Protein AF-A0A7C5HL33-F1 (afdb_monomer)

Foldseek 3Di:
DFPLVVVLVVQADPPQFDDWFFQQQEIETEGQDLVCLLPVVCSQVVSCVVSVGHYYYAYQLVNFADPVVLVVQLPVLQDCVQPWDDWDDLSNGLAIETETQHQDSSCDDVSPSQSSSCNPGVGRYDYDYDDPDDDPVVVVVVVVCRVCVVVSRVQSRVNNCLVRPCVVVPDDDDWDKDKDFQDPPPDQFQGWIWIDIPRAIEIEFGAFRPPDPVRGGGNCVPPPHDLQRHSYYHFPDDDRSGHVCVVVSVVVPRSHYD

pLDDT: mean 92.21, std 6.58, range [55.69, 98.69]

Mean predicted aligned error: 5.32 Å

Solvent-accessible surface area (backbone atoms only — not comparable to full-atom values): 14455 Å² total; per-residue (Å²): 132,56,70,63,58,59,54,54,55,72,80,44,70,85,89,48,65,76,48,75,47,35,56,32,88,33,39,38,36,24,19,79,41,65,64,52,68,77,53,55,85,58,50,66,58,52,49,27,69,71,71,72,49,59,69,45,83,40,46,30,54,90,69,37,50,61,65,74,61,35,50,54,51,47,60,70,70,32,54,75,88,18,39,76,77,47,78,46,77,38,63,95,71,26,34,32,40,37,28,15,66,36,48,68,61,44,32,34,77,95,40,50,40,42,50,51,44,29,72,75,28,41,35,47,72,41,82,36,65,49,68,96,67,87,49,72,67,60,53,51,52,49,50,54,52,63,78,38,41,70,60,49,50,54,48,24,28,53,48,17,52,59,74,47,57,67,74,80,68,80,69,90,68,85,85,59,78,49,77,45,78,36,28,40,73,99,52,86,36,8,24,18,35,41,38,36,40,88,89,48,32,38,33,42,28,31,9,27,24,90,88,40,82,94,70,22,60,43,55,70,79,42,90,88,56,50,65,81,69,44,60,34,41,42,64,90,53,89,51,47,35,26,40,59,36,47,66,53,46,47,76,72,59,36,83,61,56,106

Radius of gyration: 22.17 Å; Cα contacts (8 Å, |Δi|>4): 435; chains: 1; bounding box: 51×52×56 Å

Nearest PDB structures (foldseek):
  2ycb-assembly1_A  TM=9.155E-01  e=6.169E-29  Methanothermobacter thermautotrophicus str. Delta H
  2xr1-assembly2_A  TM=8.837E-01  e=4.236E-27  Methanosarcina mazei
  9bcu-assembly1_J  TM=8.744E-01  e=8.029E-26  Thermococcus kodakarensis
  3af5-assembly1_A  TM=8.713E-01  e=5.909E-26  Pyrococcus horikoshii OT3
  3af6-assembly1_A  TM=8.641E-01  e=5.512E-24  Pyrococcus horikoshii OT3

Sequence (258 aa):
MSEIINEILKHLPKGKINDAVFEGANIVLYTKNKDFFLDDKGIVKEVVNMIKKRIELRPDPGICMEQEKAEKIIKNIITEEAGIEQIIFDPQRSIVIIEVQKPGLAIGKQGENLQKIKKQTLWVPQIRRTPAIRSQLIENIRAVLYQNNDYRRKFLHKTGQRIYNGWLRREKKEEWIRLSFLGGARQVGRSCYFLQTPESRVLLDCGIDVANEEEAYPYLEAPEFKIKELDAVIVSHAHLDHSGLVPYLFKFGYRGPV

Structure (mmCIF, N/CA/C/O backbone):
data_AF-A0A7C5HL33-F1
#
_entry.id   AF-A0A7C5HL33-F1
#
loop_
_atom_site.group_PDB
_atom_site.id
_atom_site.type_symbol
_atom_site.label_atom_id
_atom_site.label_alt_id
_atom_site.label_comp_id
_atom_site.label_asym_id
_atom_site.label_entity_id
_atom_site.label_seq_id
_atom_site.pdbx_PDB_ins_code
_atom_site.Cartn_x
_atom_site.Cartn_y
_atom_site.Cartn_z
_atom_site.occupancy
_atom_site.B_iso_or_equiv
_atom_site.auth_seq_id
_atom_site.auth_comp_id
_atom_site.auth_asym_id
_atom_site.auth_atom_id
_atom_site.pdbx_PDB_model_num
ATOM 1 N N . MET A 1 1 ? -13.504 -17.534 -3.010 1.00 59.25 1 MET A N 1
ATOM 2 C CA . MET A 1 1 ? -12.650 -17.003 -1.924 1.00 59.25 1 MET A CA 1
ATOM 3 C C . MET A 1 1 ? -11.282 -17.644 -2.039 1.00 59.25 1 MET A C 1
ATOM 5 O O . MET A 1 1 ? -11.213 -18.801 -2.433 1.00 59.25 1 MET A O 1
ATOM 9 N N . SER A 1 2 ? -10.219 -16.889 -1.777 1.00 73.00 2 SER A N 1
ATOM 10 C CA . SER A 1 2 ? -8.848 -17.406 -1.782 1.00 73.00 2 SER A CA 1
ATOM 11 C C . SER A 1 2 ? -8.650 -18.433 -0.664 1.00 73.00 2 SER A C 1
ATOM 13 O O . SER A 1 2 ? -9.282 -18.355 0.391 1.00 73.00 2 SER A O 1
ATOM 15 N N . GLU A 1 3 ? -7.753 -19.388 -0.890 1.00 82.88 3 GLU A N 1
ATOM 16 C CA . GLU A 1 3 ? -7.443 -20.473 0.050 1.00 82.88 3 GLU A CA 1
ATOM 17 C C . GLU A 1 3 ? -7.052 -19.959 1.441 1.00 82.88 3 GLU A C 1
ATOM 19 O O . GLU A 1 3 ? -7.515 -20.484 2.451 1.00 82.88 3 GLU A O 1
ATOM 24 N N . ILE A 1 4 ? -6.270 -18.877 1.493 1.00 87.94 4 ILE A N 1
ATOM 25 C CA . ILE A 1 4 ? -5.824 -18.266 2.748 1.00 87.94 4 ILE A CA 1
ATOM 26 C C . ILE A 1 4 ? -6.977 -17.687 3.577 1.00 87.94 4 ILE A C 1
ATOM 28 O O . ILE A 1 4 ? -6.961 -17.793 4.799 1.00 87.94 4 ILE A O 1
ATOM 32 N N . ILE A 1 5 ? -7.998 -17.104 2.936 1.00 89.06 5 ILE A N 1
ATOM 33 C CA . ILE A 1 5 ? -9.168 -16.573 3.649 1.00 89.06 5 ILE A CA 1
ATOM 34 C C . ILE A 1 5 ? -9.941 -17.726 4.289 1.00 89.06 5 ILE A C 1
ATOM 36 O O . ILE A 1 5 ? -10.306 -17.639 5.458 1.00 89.06 5 ILE A O 1
ATOM 40 N N . ASN A 1 6 ? -10.140 -18.825 3.556 1.00 88.50 6 ASN A N 1
ATOM 41 C CA . ASN A 1 6 ? -10.804 -20.008 4.101 1.00 88.50 6 ASN A CA 1
ATOM 42 C C . ASN A 1 6 ? -10.033 -20.582 5.295 1.00 88.50 6 ASN A C 1
ATOM 44 O O . ASN A 1 6 ? -10.654 -20.993 6.270 1.00 88.50 6 ASN A O 1
ATOM 48 N N . GLU A 1 7 ? -8.700 -20.591 5.233 1.00 89.38 7 GLU A N 1
ATOM 49 C CA . GLU A 1 7 ? -7.866 -21.036 6.348 1.00 89.38 7 GLU A CA 1
ATOM 50 C C . GLU A 1 7 ? -8.021 -20.122 7.568 1.00 89.38 7 GLU A C 1
ATOM 52 O O . GLU A 1 7 ? -8.325 -20.604 8.653 1.00 89.38 7 GLU A O 1
ATOM 57 N N . ILE A 1 8 ? -7.934 -18.801 7.387 1.00 90.88 8 ILE A N 1
ATOM 58 C CA . ILE A 1 8 ? -8.145 -17.813 8.458 1.00 90.88 8 ILE A CA 1
ATOM 59 C C . ILE A 1 8 ? -9.506 -18.007 9.137 1.00 90.88 8 ILE A C 1
ATOM 61 O O . ILE A 1 8 ? -9.589 -18.021 10.365 1.00 90.88 8 ILE A O 1
ATOM 65 N N . LEU A 1 9 ? -10.571 -18.197 8.354 1.00 90.75 9 LEU A N 1
ATOM 66 C CA . LEU A 1 9 ? -11.930 -18.344 8.876 1.00 90.75 9 LEU A CA 1
ATOM 67 C C . LEU A 1 9 ? -12.122 -19.607 9.734 1.00 90.75 9 LEU A C 1
ATOM 69 O O . LEU A 1 9 ? -12.996 -19.600 10.598 1.00 90.75 9 LEU A O 1
ATOM 73 N N . LYS A 1 10 ? -11.312 -20.663 9.560 1.00 90.44 10 LYS A N 1
ATOM 74 C CA . LYS A 1 10 ? -11.374 -21.871 10.412 1.00 90.44 10 LYS A CA 1
ATOM 75 C C . LYS A 1 10 ? -10.947 -21.604 11.854 1.00 90.44 10 LYS A C 1
ATOM 77 O O . LYS A 1 10 ? -11.415 -22.292 12.756 1.00 90.44 10 LYS A O 1
ATOM 82 N N . HIS A 1 11 ? -10.073 -20.622 12.061 1.00 90.25 11 HIS A N 1
ATOM 83 C CA . HIS A 1 11 ? -9.528 -20.278 13.375 1.00 90.25 11 HIS A CA 1
ATOM 84 C C . HIS A 1 11 ? -10.295 -19.150 14.070 1.00 90.25 11 HIS A C 1
ATOM 86 O O . HIS A 1 11 ? -9.956 -18.769 15.187 1.00 90.25 11 HIS A O 1
ATOM 92 N N . LEU A 1 12 ? -11.331 -18.613 13.422 1.00 90.81 12 LEU A N 1
ATOM 93 C CA . LEU A 1 12 ? -12.170 -17.556 13.971 1.00 90.81 12 LEU A CA 1
ATOM 94 C C . LEU A 1 12 ? -13.519 -18.114 14.445 1.00 90.81 12 LEU A C 1
ATOM 96 O O . LEU A 1 12 ? -14.010 -19.108 13.902 1.00 90.81 12 LEU A O 1
ATOM 100 N N . PRO A 1 13 ? -14.169 -17.478 15.437 1.00 88.31 13 PRO A N 1
ATOM 101 C CA . PRO A 1 13 ? -15.463 -17.942 15.915 1.00 88.31 13 PRO A CA 1
ATOM 102 C C . PRO A 1 13 ? -16.525 -17.865 14.807 1.00 88.31 13 PRO A C 1
ATOM 104 O O . PRO A 1 13 ? -16.671 -16.844 14.125 1.00 88.31 13 PRO A O 1
ATOM 107 N N . LYS A 1 14 ? -17.305 -18.942 14.646 1.00 87.06 14 LYS A N 1
ATOM 108 C CA . LYS A 1 14 ? -18.347 -19.028 13.611 1.00 87.06 14 LYS A CA 1
ATOM 109 C C . LYS A 1 14 ? -19.373 -17.900 13.761 1.00 87.06 14 LYS A C 1
ATOM 111 O O . LYS A 1 14 ? -19.811 -17.581 14.864 1.00 87.06 14 LYS A O 1
ATOM 116 N N . GLY A 1 15 ? -19.762 -17.301 12.635 1.00 83.12 15 GLY A N 1
ATOM 117 C CA . GLY A 1 15 ? -20.778 -16.243 12.580 1.00 83.12 15 GLY A CA 1
ATOM 118 C C . GLY A 1 15 ? -20.321 -14.864 13.073 1.00 83.12 15 GLY A C 1
ATOM 119 O O . GLY A 1 15 ? -21.138 -13.947 13.119 1.00 83.12 15 GLY A O 1
ATOM 120 N N . LYS A 1 16 ? -19.042 -14.689 13.439 1.00 88.75 16 LYS A N 1
ATOM 121 C CA . LYS A 1 16 ? -18.501 -13.380 13.842 1.00 88.75 16 LYS A CA 1
ATOM 122 C C . LYS A 1 16 ? -17.938 -12.562 12.683 1.00 88.75 16 LYS A C 1
ATOM 124 O O . LYS A 1 16 ? -17.904 -11.344 12.803 1.00 88.75 16 LYS A O 1
ATOM 129 N N . ILE A 1 17 ? -17.526 -13.188 11.583 1.00 93.31 17 ILE A N 1
ATOM 130 C CA . ILE A 1 17 ? -17.029 -12.495 10.384 1.00 93.31 17 ILE A CA 1
ATOM 131 C C . ILE A 1 17 ? -18.100 -12.537 9.295 1.00 93.31 17 ILE A C 1
ATOM 133 O O . ILE A 1 17 ? -18.664 -13.596 9.022 1.00 93.31 17 ILE A O 1
ATOM 137 N N . ASN A 1 18 ? -18.382 -11.382 8.697 1.00 92.69 18 ASN A N 1
ATOM 138 C CA . ASN A 1 18 ? -19.388 -11.209 7.650 1.00 92.69 18 ASN A CA 1
ATOM 139 C C . ASN A 1 18 ? -18.774 -11.170 6.255 1.00 92.69 18 ASN A C 1
ATOM 141 O O . ASN A 1 18 ? -19.367 -11.704 5.324 1.00 92.69 18 ASN A O 1
ATOM 145 N N . ASP A 1 19 ? -17.607 -10.545 6.124 1.00 91.75 19 ASP A N 1
ATOM 146 C CA . ASP A 1 19 ? -16.890 -10.448 4.859 1.00 91.75 19 ASP A CA 1
ATOM 147 C C . ASP A 1 19 ? -15.377 -10.467 5.107 1.00 91.75 19 ASP A C 1
ATOM 149 O O . ASP A 1 19 ? -14.899 -10.116 6.190 1.00 91.75 19 ASP A O 1
ATOM 153 N N . ALA A 1 20 ? -14.623 -10.900 4.107 1.00 93.00 20 ALA A N 1
ATOM 154 C CA . ALA A 1 20 ? -13.173 -10.948 4.137 1.00 93.00 20 ALA A CA 1
ATOM 155 C C . ALA A 1 20 ? -12.634 -10.518 2.776 1.00 93.00 20 ALA A C 1
ATOM 157 O O . ALA A 1 20 ? -12.861 -11.164 1.749 1.00 93.00 20 ALA A O 1
ATOM 158 N N . VAL A 1 21 ? -11.879 -9.426 2.774 1.00 93.56 21 VAL A N 1
ATOM 159 C CA . VAL A 1 21 ? -11.334 -8.833 1.556 1.00 93.56 21 VAL A CA 1
ATOM 160 C C . VAL A 1 21 ? -9.839 -8.630 1.679 1.00 93.56 21 VAL A C 1
ATOM 162 O O . VAL A 1 21 ? -9.284 -8.492 2.767 1.00 93.56 21 VAL A O 1
ATOM 165 N N . PHE A 1 22 ? -9.176 -8.557 0.533 1.00 94.50 22 PHE A N 1
ATOM 166 C CA . PHE A 1 22 ? -7.806 -8.092 0.488 1.00 94.50 22 PHE A CA 1
ATOM 167 C C . PHE A 1 22 ? -7.719 -6.580 0.306 1.00 94.50 22 PHE A C 1
ATOM 169 O O . PHE A 1 22 ? -8.475 -5.986 -0.463 1.00 94.50 22 PHE A O 1
ATOM 176 N N . GLU A 1 23 ? -6.728 -5.985 0.958 1.00 93.06 23 GLU A N 1
ATOM 177 C CA . GLU A 1 23 ? -6.272 -4.625 0.708 1.00 93.06 23 GLU A CA 1
ATOM 178 C C . GLU A 1 23 ? -4.791 -4.647 0.326 1.00 93.06 23 GLU A C 1
ATOM 180 O O . GLU A 1 23 ? -3.906 -4.434 1.161 1.00 93.06 23 GLU A O 1
ATOM 185 N N . GLY A 1 24 ? -4.511 -4.960 -0.943 1.00 92.81 24 GLY A N 1
ATOM 186 C CA . GLY A 1 24 ? -3.149 -5.216 -1.401 1.00 92.81 24 GLY A CA 1
ATOM 187 C C . GLY A 1 24 ? -2.593 -6.444 -0.684 1.00 92.81 24 GLY A C 1
ATOM 188 O O . GLY A 1 24 ? -3.182 -7.518 -0.754 1.00 92.81 24 GLY A O 1
ATOM 189 N N . ALA A 1 25 ? -1.489 -6.282 0.042 1.00 91.50 25 ALA A N 1
ATOM 190 C CA . ALA A 1 25 ? -0.897 -7.375 0.813 1.00 91.50 25 ALA A CA 1
ATOM 191 C C . ALA A 1 25 ? -1.604 -7.639 2.159 1.00 91.50 25 ALA A C 1
ATOM 193 O O . ALA A 1 25 ? -1.312 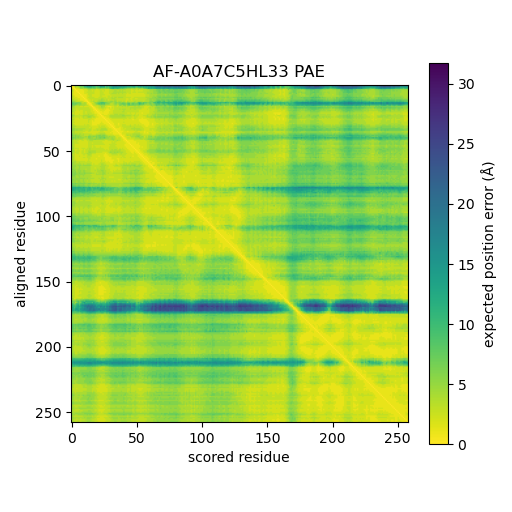-8.639 2.809 1.00 91.50 25 ALA A O 1
ATOM 194 N N . ASN A 1 26 ? -2.520 -6.772 2.602 1.00 93.88 26 ASN A N 1
ATOM 195 C CA . ASN A 1 26 ? -3.221 -6.937 3.877 1.00 93.88 26 ASN A CA 1
ATOM 196 C C . ASN A 1 26 ? -4.519 -7.730 3.701 1.00 93.88 26 ASN A C 1
ATOM 198 O O . ASN A 1 26 ? -5.167 -7.660 2.655 1.00 93.88 26 ASN A O 1
ATOM 202 N N . ILE A 1 27 ? -4.928 -8.432 4.754 1.00 94.88 27 ILE A N 1
ATOM 203 C CA . ILE A 1 27 ? -6.209 -9.138 4.825 1.00 94.88 27 ILE A CA 1
ATOM 204 C C . ILE A 1 27 ? -7.101 -8.380 5.804 1.00 94.88 27 ILE A C 1
ATOM 206 O O . ILE A 1 27 ? -6.709 -8.149 6.945 1.00 94.88 27 ILE A O 1
ATOM 210 N N . VAL A 1 28 ? -8.285 -7.974 5.361 1.00 95.19 28 VAL A N 1
ATOM 211 C CA . VAL A 1 28 ? -9.246 -7.229 6.176 1.00 95.19 28 VAL A CA 1
ATOM 212 C C . VAL A 1 28 ? -10.482 -8.084 6.390 1.00 95.19 28 VAL A C 1
ATOM 214 O O . VAL A 1 28 ? -11.094 -8.561 5.435 1.00 95.19 28 VAL A O 1
ATOM 217 N N . LEU A 1 29 ? -10.838 -8.273 7.654 1.00 95.44 29 LEU A N 1
ATOM 218 C CA . LEU A 1 29 ? -12.013 -9.012 8.087 1.00 95.44 29 LEU A CA 1
ATOM 219 C C . LEU A 1 29 ? -13.064 -8.015 8.567 1.00 95.44 29 LEU A C 1
ATOM 221 O O . LEU A 1 29 ? -12.785 -7.213 9.458 1.00 95.44 29 LEU A O 1
ATOM 225 N N . TYR A 1 30 ? -14.265 -8.078 8.005 1.00 95.31 30 TYR A N 1
ATOM 226 C CA . TYR A 1 30 ? -15.392 -7.245 8.409 1.00 95.31 30 TYR A CA 1
ATOM 227 C C . TYR A 1 30 ? -16.330 -8.003 9.341 1.00 95.31 30 TYR A C 1
ATOM 229 O O . TYR A 1 30 ? -16.683 -9.159 9.095 1.00 95.31 30 TYR A O 1
ATOM 237 N N . THR A 1 31 ? -16.773 -7.335 10.403 1.00 95.62 31 THR A N 1
ATOM 238 C CA . THR A 1 31 ? -17.728 -7.880 11.369 1.00 95.62 31 THR A CA 1
ATOM 239 C C . THR A 1 31 ? -18.876 -6.910 11.642 1.00 95.62 31 THR A C 1
ATOM 241 O O . THR A 1 31 ? -18.673 -5.715 11.848 1.00 95.62 31 THR A O 1
ATOM 244 N N . LYS A 1 32 ? -20.102 -7.433 11.684 1.00 94.69 32 LYS A N 1
ATOM 245 C CA . LYS A 1 32 ? -21.298 -6.740 12.189 1.00 94.69 32 LYS A CA 1
ATOM 246 C C . LYS A 1 32 ? -21.453 -6.894 13.705 1.00 94.69 32 LYS A C 1
ATOM 248 O O . LYS A 1 32 ? -22.320 -6.264 14.307 1.00 94.69 32 LYS A O 1
ATOM 253 N N . ASN A 1 33 ? -20.638 -7.740 14.341 1.00 94.25 33 ASN A N 1
ATOM 254 C CA . ASN A 1 33 ? -20.690 -7.976 15.775 1.00 94.25 33 ASN A CA 1
ATOM 255 C C . ASN A 1 33 ? -19.868 -6.909 16.515 1.00 94.25 33 ASN A C 1
ATOM 257 O O . ASN A 1 33 ? -18.638 -6.943 16.515 1.00 94.25 33 ASN A O 1
ATOM 261 N N . LYS A 1 34 ? -20.567 -5.966 17.158 1.00 92.81 34 LYS A N 1
ATOM 262 C CA . LYS A 1 34 ? -19.950 -4.841 17.878 1.00 92.81 34 LYS A CA 1
ATOM 263 C C . LYS A 1 34 ? -19.010 -5.309 18.987 1.00 92.81 34 LYS A C 1
ATOM 265 O O . LYS A 1 34 ? -17.899 -4.802 19.076 1.00 92.81 34 LYS A O 1
ATOM 270 N N . ASP A 1 35 ? -19.421 -6.297 19.777 1.00 91.12 35 ASP A N 1
ATOM 271 C CA . ASP A 1 35 ? -18.616 -6.789 20.899 1.00 91.12 35 ASP A CA 1
ATOM 272 C C . ASP A 1 35 ? -17.299 -7.390 20.410 1.00 91.12 35 ASP A C 1
ATOM 274 O O . ASP A 1 35 ? -16.243 -7.048 20.924 1.00 91.12 35 ASP A O 1
ATOM 278 N N . PHE A 1 36 ? -17.355 -8.201 19.351 1.00 92.81 36 PHE A N 1
ATOM 279 C CA . PHE A 1 36 ? -16.173 -8.817 18.751 1.00 92.81 36 PHE A CA 1
ATOM 280 C C . PHE A 1 36 ? -15.238 -7.795 18.091 1.00 92.81 36 PHE A C 1
ATOM 282 O O . PHE A 1 36 ? -14.024 -7.955 18.125 1.00 92.81 36 PHE A O 1
ATOM 289 N N . PHE A 1 37 ? -15.783 -6.731 17.495 1.00 93.31 37 PHE A N 1
ATOM 290 C CA . PHE A 1 37 ? -14.965 -5.642 16.962 1.00 93.31 37 PHE A CA 1
ATOM 291 C C . PHE A 1 37 ? -14.232 -4.866 18.064 1.00 93.31 37 PHE A C 1
ATOM 293 O O . PHE A 1 37 ? -13.085 -4.446 17.872 1.00 93.31 37 PHE A O 1
ATOM 300 N N . LEU A 1 38 ? -14.906 -4.615 19.188 1.00 90.50 38 LEU A N 1
ATOM 301 C CA . LEU A 1 38 ? -14.351 -3.846 20.299 1.00 90.50 38 LEU A CA 1
ATOM 302 C C . LEU A 1 38 ? -13.333 -4.659 21.096 1.00 90.50 38 LEU A C 1
ATOM 304 O O . LEU A 1 38 ? -12.271 -4.122 21.410 1.00 90.50 38 LEU A O 1
ATOM 308 N N . ASP A 1 39 ? -13.638 -5.927 21.351 1.00 90.19 39 ASP A N 1
ATOM 309 C CA . ASP A 1 39 ? -12.776 -6.872 22.046 1.00 90.19 39 ASP A CA 1
ATOM 310 C C . ASP A 1 39 ? -12.867 -8.261 21.390 1.00 90.19 39 ASP A C 1
ATOM 312 O O . ASP A 1 39 ? -13.821 -9.021 21.576 1.00 90.19 39 ASP A O 1
ATOM 316 N N . ASP A 1 40 ? -11.840 -8.600 20.614 1.00 88.75 40 ASP A N 1
ATOM 317 C CA . ASP A 1 40 ? -11.678 -9.910 19.984 1.00 88.75 40 ASP A CA 1
ATOM 318 C C . ASP A 1 40 ? -10.984 -10.920 20.913 1.00 88.75 40 ASP A C 1
ATOM 320 O O . ASP A 1 40 ? -10.687 -12.038 20.488 1.00 88.75 40 ASP A O 1
ATOM 324 N N . LYS A 1 41 ? -10.687 -10.531 22.163 1.00 88.94 41 LYS A N 1
ATOM 325 C CA . LYS A 1 41 ? -9.930 -11.309 23.154 1.00 88.94 41 LYS A CA 1
ATOM 326 C C . LYS A 1 41 ? -8.550 -11.756 22.662 1.00 88.94 41 LYS A C 1
ATOM 328 O O . LYS A 1 41 ? -8.017 -12.755 23.135 1.00 88.94 41 LYS A O 1
ATOM 333 N N . GLY A 1 42 ? -7.968 -11.029 21.705 1.00 89.62 42 GLY A N 1
ATOM 334 C CA . GLY A 1 42 ? -6.662 -11.343 21.126 1.00 89.62 42 GLY A CA 1
ATOM 335 C C . GLY A 1 42 ? -6.662 -12.474 20.095 1.00 89.62 42 GLY A C 1
ATOM 336 O O . GLY A 1 42 ? -5.589 -12.814 19.593 1.00 89.62 42 GLY A O 1
ATOM 337 N N . ILE A 1 43 ? -7.824 -13.016 19.717 1.00 92.69 43 ILE A N 1
ATOM 338 C CA . ILE A 1 43 ? -7.928 -14.099 18.729 1.00 92.69 43 ILE A CA 1
ATOM 339 C C . ILE A 1 43 ? -7.306 -13.677 17.390 1.00 92.69 43 ILE A C 1
ATOM 341 O O . ILE A 1 43 ? -6.571 -14.444 16.770 1.00 92.69 43 ILE A O 1
ATOM 345 N N . VAL A 1 44 ? -7.527 -12.438 16.935 1.00 91.69 44 VAL A N 1
ATOM 346 C CA . VAL A 1 44 ? -6.949 -11.950 15.673 1.00 91.69 44 VAL A CA 1
ATOM 347 C C . VAL A 1 44 ? -5.423 -11.944 15.751 1.00 91.69 44 VAL A C 1
ATOM 349 O O . VAL A 1 44 ? -4.756 -12.318 14.786 1.00 91.69 44 VAL A O 1
ATOM 352 N N . LYS A 1 45 ? -4.852 -11.585 16.907 1.00 92.81 45 LYS A N 1
ATOM 353 C CA . LYS A 1 45 ? -3.399 -11.616 17.129 1.00 92.81 45 LYS A CA 1
ATOM 354 C C . LYS A 1 45 ? -2.848 -13.043 17.057 1.00 92.81 45 LYS A C 1
ATOM 356 O O . LYS A 1 45 ? -1.782 -13.248 16.476 1.00 92.81 45 LYS A O 1
ATOM 361 N N . GLU A 1 46 ? -3.563 -14.022 17.602 1.00 93.12 46 GLU A N 1
ATOM 362 C CA . GLU A 1 46 ? -3.195 -15.439 17.501 1.00 93.12 46 GLU A CA 1
ATOM 363 C C . GLU A 1 46 ? -3.203 -15.918 16.045 1.00 93.12 46 GLU A C 1
ATOM 365 O O . GLU A 1 46 ? -2.219 -16.498 15.579 1.00 93.12 46 GLU A O 1
ATOM 370 N N . VAL A 1 47 ? -4.253 -15.586 15.285 1.00 92.81 47 VAL A N 1
ATOM 371 C CA . VAL A 1 47 ? -4.345 -15.948 13.863 1.00 92.81 47 VAL A CA 1
ATOM 372 C C . VAL A 1 47 ? -3.234 -15.284 13.044 1.00 92.81 47 VAL A C 1
ATOM 374 O O . VAL A 1 47 ? -2.607 -15.951 12.222 1.00 92.81 47 VAL A O 1
ATOM 377 N N . VAL A 1 48 ? -2.917 -14.007 13.290 1.00 92.75 48 VAL A N 1
ATOM 378 C CA . VAL A 1 48 ? -1.773 -13.321 12.654 1.00 92.75 48 VAL A CA 1
ATOM 379 C C . VAL A 1 48 ? -0.462 -14.052 12.944 1.00 92.75 48 VAL A C 1
ATOM 381 O O . VAL A 1 48 ? 0.340 -14.270 12.033 1.00 92.75 48 VAL A O 1
ATOM 384 N N . ASN A 1 49 ? -0.245 -14.468 14.193 1.00 92.06 49 ASN A N 1
ATOM 385 C CA . ASN A 1 49 ? 0.969 -15.173 14.601 1.00 92.06 49 ASN A CA 1
ATOM 386 C C . ASN A 1 49 ? 1.101 -16.561 13.976 1.00 92.06 49 ASN A C 1
ATOM 388 O O . ASN A 1 49 ? 2.228 -17.010 13.759 1.00 92.06 49 ASN A O 1
ATOM 392 N N . MET A 1 50 ? -0.012 -17.224 13.688 1.00 90.75 50 MET A N 1
ATOM 393 C CA . MET A 1 50 ? -0.038 -18.545 13.073 1.00 90.75 50 MET A CA 1
ATOM 394 C C . MET A 1 50 ? 0.079 -18.469 11.544 1.00 90.75 50 MET A C 1
ATOM 396 O O . MET A 1 50 ? 0.920 -19.146 10.964 1.00 90.75 50 MET A O 1
ATOM 400 N N . ILE A 1 51 ? -0.700 -17.600 10.890 1.00 90.06 51 ILE A N 1
ATOM 401 C CA . ILE A 1 51 ? -0.717 -17.450 9.422 1.00 90.06 51 ILE A CA 1
ATOM 402 C C . ILE A 1 51 ? 0.486 -16.635 8.911 1.00 90.06 51 ILE A C 1
ATOM 404 O O . ILE A 1 51 ? 0.838 -16.709 7.734 1.00 90.06 51 ILE A O 1
ATOM 408 N N . LYS A 1 52 ? 1.141 -15.855 9.786 1.00 91.00 52 LYS A N 1
ATOM 409 C CA . LYS A 1 52 ? 2.276 -14.967 9.462 1.00 91.00 52 LYS A CA 1
ATOM 410 C C . LYS A 1 52 ? 1.949 -13.934 8.379 1.00 91.00 52 LYS A C 1
ATOM 412 O O . LYS A 1 52 ? 2.824 -13.517 7.620 1.00 91.00 52 LYS A O 1
ATOM 417 N N . LYS A 1 53 ? 0.686 -13.504 8.306 1.00 91.38 53 LYS A N 1
ATOM 418 C CA . LYS A 1 53 ? 0.208 -12.440 7.411 1.00 91.38 53 LYS A CA 1
ATOM 419 C C . LYS A 1 53 ? -0.501 -11.359 8.208 1.00 91.38 53 LYS A C 1
ATOM 421 O O . LYS A 1 53 ? -1.041 -11.616 9.281 1.00 91.38 53 LYS A O 1
ATOM 426 N N . ARG A 1 54 ? -0.494 -10.136 7.676 1.00 92.75 54 ARG A N 1
ATOM 427 C CA . ARG A 1 54 ? -1.138 -8.992 8.319 1.00 92.75 54 ARG A CA 1
ATOM 428 C C . ARG A 1 54 ? -2.650 -9.087 8.144 1.00 92.75 54 ARG A C 1
ATOM 430 O O . ARG A 1 54 ? -3.151 -8.981 7.025 1.00 92.75 54 ARG A O 1
ATOM 437 N N . ILE A 1 55 ? -3.345 -9.265 9.262 1.00 94.62 55 ILE A N 1
ATOM 438 C CA . ILE A 1 55 ? -4.802 -9.351 9.333 1.00 94.62 55 ILE A CA 1
ATOM 439 C C . ILE A 1 55 ? -5.302 -8.183 10.180 1.00 94.62 55 ILE A C 1
ATOM 441 O O . ILE A 1 55 ? -4.751 -7.900 11.243 1.00 94.62 55 ILE A O 1
ATOM 445 N N . GLU A 1 56 ? -6.327 -7.494 9.696 1.00 93.75 56 GLU A N 1
ATOM 446 C CA . GLU A 1 56 ? -6.968 -6.375 10.379 1.00 93.75 56 GLU A CA 1
ATOM 447 C C . GLU A 1 56 ? -8.464 -6.656 10.532 1.00 93.75 56 GLU A C 1
ATOM 449 O O . GLU A 1 56 ? -9.123 -7.068 9.578 1.00 93.75 56 GLU A O 1
ATOM 454 N N . LEU A 1 57 ? -9.004 -6.425 11.729 1.00 94.81 57 LEU A N 1
ATOM 455 C CA . LEU A 1 57 ? -10.435 -6.528 12.001 1.00 94.81 57 LEU A CA 1
ATOM 456 C C . LEU A 1 57 ? -11.076 -5.143 11.914 1.00 94.81 57 LEU A C 1
ATOM 458 O O . LEU A 1 57 ? -10.647 -4.210 12.597 1.00 94.81 57 LEU A O 1
ATOM 462 N N . ARG A 1 58 ? -12.124 -5.021 11.101 1.00 95.44 58 ARG A N 1
ATOM 463 C CA . ARG A 1 58 ? -12.873 -3.781 10.897 1.00 95.44 58 ARG A CA 1
ATOM 464 C C . ARG A 1 58 ? -14.375 -3.994 11.083 1.00 95.44 58 ARG A C 1
ATOM 466 O O . ARG A 1 58 ? -14.872 -5.106 10.897 1.00 95.44 58 ARG A O 1
ATOM 473 N N . PRO A 1 59 ? -15.115 -2.941 11.451 1.00 95.81 59 PRO A N 1
ATOM 474 C CA . PRO A 1 59 ? -16.560 -3.010 11.516 1.00 95.81 59 PRO A CA 1
ATOM 475 C C . PRO A 1 59 ? -17.123 -2.964 10.096 1.00 95.81 59 PRO A C 1
ATOM 477 O O . PRO A 1 59 ? -16.602 -2.255 9.233 1.00 95.81 59 PRO A O 1
ATOM 480 N N . ASP A 1 60 ? -18.178 -3.727 9.846 1.00 94.44 60 ASP A N 1
ATOM 481 C CA . ASP A 1 60 ? -18.936 -3.635 8.600 1.00 94.44 60 ASP A CA 1
ATOM 482 C C . ASP A 1 60 ? -19.423 -2.184 8.388 1.00 94.44 60 ASP A C 1
ATOM 484 O O . ASP A 1 60 ? -19.941 -1.584 9.336 1.00 94.44 60 ASP A O 1
ATOM 488 N N . PRO A 1 61 ? -19.284 -1.597 7.184 1.00 91.25 61 PRO A N 1
ATOM 489 C CA . PRO A 1 61 ? -19.709 -0.219 6.933 1.00 91.25 61 PRO A CA 1
ATOM 490 C C . PRO A 1 61 ? -21.157 0.078 7.348 1.00 91.25 61 PRO A C 1
ATOM 492 O O . PRO A 1 61 ? -21.459 1.195 7.757 1.00 91.25 61 PRO A O 1
ATOM 495 N N . GLY A 1 62 ? -22.048 -0.921 7.302 1.00 91.62 62 GLY A N 1
ATOM 496 C CA . GLY A 1 62 ? -23.453 -0.771 7.682 1.00 91.62 62 GLY A CA 1
ATOM 497 C C . GLY A 1 62 ? -23.708 -0.634 9.187 1.00 91.62 62 GLY A C 1
ATOM 498 O O . GLY A 1 62 ? -24.833 -0.326 9.573 1.00 91.62 62 GLY A O 1
ATOM 499 N N . ILE A 1 63 ? -22.708 -0.871 10.047 1.00 94.06 63 ILE A N 1
ATOM 500 C CA . ILE A 1 63 ? -22.830 -0.664 11.502 1.00 94.06 63 ILE A CA 1
ATOM 501 C C . ILE A 1 63 ? -22.136 0.612 11.991 1.00 94.06 63 ILE A C 1
ATOM 503 O O . ILE A 1 63 ? -22.303 0.973 13.159 1.00 94.06 63 ILE A O 1
ATOM 507 N N . CYS A 1 64 ? -21.357 1.276 11.134 1.00 94.31 64 CYS A N 1
ATOM 508 C CA . CYS A 1 64 ? -20.691 2.531 11.460 1.00 94.31 64 CYS A CA 1
ATOM 509 C C . CYS A 1 64 ? -21.714 3.654 11.660 1.00 94.31 64 CYS A C 1
ATOM 511 O O . CYS A 1 64 ? -22.745 3.717 10.993 1.00 94.31 64 CYS A O 1
ATOM 513 N N . MET A 1 65 ? -21.426 4.561 12.592 1.00 95.25 65 MET A N 1
ATOM 514 C CA . MET A 1 65 ? -22.264 5.735 12.812 1.00 95.25 65 MET A CA 1
ATOM 515 C C . MET A 1 65 ? -22.235 6.674 11.599 1.00 95.25 65 MET A C 1
ATOM 517 O O . MET A 1 65 ? -21.193 6.835 10.968 1.00 95.25 65 MET A O 1
ATOM 521 N N . GLU A 1 66 ? -23.351 7.356 11.337 1.00 95.94 66 GLU A N 1
ATOM 522 C CA . GLU A 1 66 ? -23.426 8.435 10.344 1.00 95.94 66 GLU A CA 1
ATOM 523 C C . GLU A 1 66 ? -22.305 9.467 10.515 1.00 95.94 66 GLU A C 1
ATOM 525 O O . GLU A 1 66 ? -22.004 9.887 11.637 1.00 95.94 66 GLU A O 1
ATOM 530 N N . GLN A 1 67 ? -21.715 9.898 9.397 1.00 94.38 67 GLN A N 1
ATOM 531 C CA . GLN A 1 67 ? -20.481 10.694 9.377 1.00 94.38 67 GLN A CA 1
ATOM 532 C C . GLN A 1 67 ? -20.622 12.003 10.162 1.00 94.38 67 GLN A C 1
ATOM 534 O O . GLN A 1 67 ? -19.788 12.295 11.014 1.00 94.38 67 GLN A O 1
ATOM 539 N N . GLU A 1 68 ? -21.722 12.737 9.977 1.00 94.44 68 GLU A N 1
ATOM 540 C CA . GLU A 1 68 ? -21.976 14.001 10.687 1.00 94.44 68 GLU A CA 1
ATOM 541 C C . GLU A 1 68 ? -22.067 13.821 12.211 1.00 94.44 68 GLU A C 1
ATOM 543 O O . GLU A 1 68 ? -21.615 14.664 12.990 1.00 94.44 68 GLU A O 1
ATOM 548 N N . LYS A 1 69 ? -22.662 12.709 12.664 1.00 95.69 69 LYS A N 1
ATOM 549 C CA . LYS A 1 69 ? -22.781 12.391 14.094 1.00 95.69 69 LYS A CA 1
ATOM 550 C C . LYS A 1 69 ? -21.437 11.934 14.654 1.00 95.69 69 LYS A C 1
ATOM 552 O O . LYS A 1 69 ? -21.043 12.380 15.731 1.00 95.69 69 LYS A O 1
ATOM 557 N N . ALA A 1 70 ? -20.722 11.092 13.907 1.00 95.75 70 ALA A N 1
ATOM 558 C CA . ALA A 1 70 ? -19.390 10.631 14.266 1.00 95.75 70 ALA A CA 1
ATOM 559 C C . ALA A 1 70 ? -18.404 11.804 14.371 1.00 95.75 70 ALA A C 1
ATOM 561 O O . ALA A 1 70 ? -17.627 11.856 15.319 1.00 95.75 70 ALA A O 1
ATOM 562 N N . GLU A 1 71 ? -18.477 12.777 13.462 1.00 96.00 71 GLU A N 1
ATOM 563 C CA . GLU A 1 71 ? -17.629 13.970 13.468 1.00 96.00 71 GLU A CA 1
ATOM 564 C C . GLU A 1 71 ? -17.824 14.803 14.742 1.00 96.00 71 GLU A C 1
ATOM 566 O O . GLU A 1 71 ? -16.844 15.181 15.386 1.00 96.00 71 GLU A O 1
ATOM 571 N N . LYS A 1 72 ? -19.078 15.027 15.160 1.00 95.50 72 LYS A N 1
ATOM 572 C CA . LYS A 1 72 ? -19.392 15.727 16.418 1.00 95.50 72 LYS A CA 1
ATOM 573 C C . LYS A 1 72 ? -18.807 15.000 17.628 1.00 95.50 72 LYS A C 1
ATOM 575 O O . LYS A 1 72 ? -18.197 15.627 18.487 1.00 95.50 72 LYS A O 1
ATOM 580 N N . ILE A 1 73 ? -18.943 13.674 17.679 1.00 95.12 73 ILE A N 1
ATOM 581 C CA . ILE A 1 73 ? -18.370 12.860 18.759 1.00 95.12 73 ILE A CA 1
ATOM 582 C C . ILE A 1 73 ? -16.840 12.942 18.764 1.00 95.12 73 ILE A C 1
ATOM 584 O O . ILE A 1 73 ? -16.241 13.103 19.824 1.00 95.12 73 ILE A O 1
ATOM 588 N N . ILE A 1 74 ? -16.200 12.868 17.596 1.00 95.06 74 ILE A N 1
ATOM 589 C CA . ILE A 1 74 ? -14.740 12.957 17.472 1.00 95.06 74 ILE A CA 1
ATOM 590 C C . ILE A 1 74 ? -14.233 14.312 17.977 1.00 95.06 74 ILE A C 1
ATOM 592 O O . ILE A 1 74 ? -13.290 14.334 18.767 1.00 95.06 74 ILE A O 1
ATOM 596 N N . LYS A 1 75 ? -14.882 15.415 17.581 1.00 94.50 75 LYS A N 1
ATOM 597 C CA . LYS A 1 75 ? -14.551 16.770 18.054 1.00 94.50 75 LYS A CA 1
ATOM 598 C C . LYS A 1 75 ? -14.756 16.940 19.561 1.00 94.50 75 LYS A C 1
ATOM 600 O O . LYS A 1 75 ? -14.022 17.692 20.179 1.00 94.50 75 LYS A O 1
ATOM 605 N N . ASN A 1 76 ? -15.705 16.217 20.157 1.00 93.81 76 ASN A N 1
ATOM 606 C CA . ASN A 1 76 ? -15.919 16.242 21.606 1.00 93.81 76 ASN A CA 1
ATOM 607 C C . ASN A 1 76 ? -14.889 15.398 22.379 1.00 93.81 76 ASN A C 1
ATOM 609 O O . ASN A 1 76 ? -14.561 15.722 23.517 1.00 93.81 76 ASN A O 1
ATOM 613 N N . ILE A 1 77 ? -14.415 14.284 21.806 1.00 92.94 77 ILE A N 1
ATOM 614 C CA . ILE A 1 77 ? -13.443 13.391 22.461 1.00 92.94 77 ILE A CA 1
ATOM 615 C C . ILE A 1 77 ? -12.026 13.962 22.381 1.00 92.94 77 ILE A C 1
ATOM 617 O O . ILE A 1 77 ? -11.265 13.872 23.346 1.00 92.94 77 ILE A O 1
ATOM 621 N N . ILE A 1 78 ? -11.644 14.486 21.218 1.00 92.38 78 ILE A N 1
ATOM 622 C CA . ILE A 1 78 ? -10.318 15.056 20.999 1.00 92.38 78 ILE A CA 1
ATOM 623 C C . ILE A 1 78 ? -10.343 16.508 21.467 1.00 92.38 78 ILE A C 1
ATOM 625 O O . ILE A 1 78 ? -11.134 17.304 20.979 1.00 92.38 78 ILE A O 1
ATOM 629 N N . THR A 1 79 ? -9.459 16.855 22.401 1.00 86.94 79 THR A N 1
ATOM 630 C CA . THR A 1 79 ? -9.378 18.213 22.947 1.00 86.94 79 THR A CA 1
ATOM 631 C C . THR A 1 79 ? -9.037 19.238 21.865 1.00 86.94 79 THR A C 1
ATOM 633 O O . THR A 1 79 ? -8.237 18.961 20.969 1.00 86.94 79 THR A O 1
ATOM 636 N N . GLU A 1 80 ? -9.582 20.453 21.979 1.00 87.06 80 GLU A N 1
ATOM 637 C CA . GLU A 1 80 ? -9.270 21.558 21.055 1.00 87.06 80 GLU A CA 1
ATOM 638 C C . GLU A 1 80 ? -7.761 21.848 20.992 1.00 87.06 80 GLU A C 1
ATOM 640 O O . GLU A 1 80 ? -7.223 22.157 19.931 1.00 87.06 80 GLU A O 1
ATOM 645 N N . GLU A 1 81 ? -7.041 21.624 22.096 1.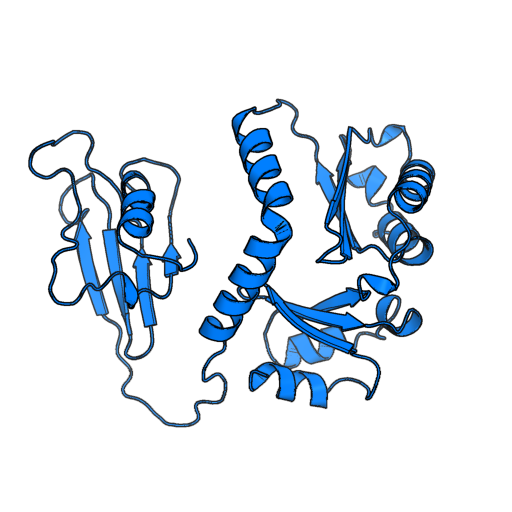00 88.88 81 GLU A N 1
ATOM 646 C CA . GLU A 1 81 ? -5.580 21.745 22.180 1.00 88.88 81 GLU A CA 1
ATOM 647 C C . GLU A 1 81 ? -4.806 20.818 21.230 1.00 88.88 81 GLU A C 1
ATOM 649 O O . GLU A 1 81 ? -3.644 21.094 20.907 1.00 88.88 81 GLU A O 1
ATOM 654 N N . ALA A 1 82 ? -5.415 19.706 20.801 1.00 90.38 82 ALA A N 1
ATOM 655 C CA . ALA A 1 82 ? -4.819 18.815 19.813 1.00 90.38 82 ALA A CA 1
ATOM 656 C C . ALA A 1 82 ? -4.749 19.467 18.419 1.00 90.38 82 ALA A C 1
ATOM 658 O O . ALA A 1 82 ? -3.919 19.053 17.601 1.00 90.38 82 ALA A O 1
ATOM 659 N N . GLY A 1 83 ? -5.583 20.486 18.169 1.00 92.25 83 GLY A N 1
ATOM 660 C CA . GLY A 1 83 ? -5.652 21.246 16.926 1.00 92.25 83 GLY A CA 1
ATOM 661 C C . GLY A 1 83 ? -6.118 20.384 15.759 1.00 92.25 83 GLY A C 1
ATOM 662 O O . GLY A 1 83 ? -5.309 20.050 14.896 1.00 92.25 83 GLY A O 1
ATOM 663 N N . ILE A 1 84 ? -7.391 19.969 15.760 1.00 94.44 84 ILE A N 1
ATOM 664 C CA . ILE A 1 84 ? -7.982 19.219 14.640 1.00 94.44 84 ILE A CA 1
ATOM 665 C C . ILE A 1 84 ? -8.124 20.150 13.438 1.00 94.44 84 ILE A C 1
ATOM 667 O O . ILE A 1 84 ? -8.792 21.175 13.515 1.00 94.44 84 ILE A O 1
ATOM 671 N N . GLU A 1 85 ? -7.536 19.752 12.319 1.00 91.38 85 GLU A N 1
ATOM 672 C CA . GLU A 1 85 ? -7.548 20.518 11.070 1.00 91.38 85 GLU A CA 1
ATOM 673 C C . GLU A 1 85 ? -8.515 19.909 10.060 1.00 91.38 85 GLU A C 1
ATOM 675 O O . GLU A 1 85 ? -9.240 20.622 9.369 1.00 91.38 85 GLU A O 1
ATOM 680 N N . GLN A 1 86 ? -8.545 18.576 9.979 1.00 90.81 86 GLN A N 1
ATOM 681 C CA . GLN A 1 86 ? -9.389 17.870 9.024 1.00 90.81 86 GLN A CA 1
ATOM 682 C C . GLN A 1 86 ? -9.835 16.513 9.569 1.00 90.81 86 GLN A C 1
ATOM 684 O O . GLN A 1 86 ? -9.055 15.788 10.188 1.00 90.81 86 GLN A O 1
ATOM 689 N N . ILE A 1 87 ? -11.086 16.146 9.291 1.00 93.81 87 ILE A N 1
ATOM 690 C CA . ILE A 1 87 ? -11.626 14.804 9.523 1.00 93.81 87 ILE A CA 1
ATOM 691 C C . ILE A 1 87 ? -12.097 14.270 8.172 1.00 93.81 87 ILE A C 1
ATOM 693 O O . ILE A 1 87 ? -12.879 14.919 7.483 1.00 93.81 87 ILE A O 1
ATOM 697 N N . ILE A 1 88 ? -11.586 13.108 7.773 1.00 91.12 88 ILE A N 1
ATOM 698 C CA . ILE A 1 88 ? -11.853 12.505 6.468 1.00 91.12 88 ILE A CA 1
ATOM 699 C C . ILE A 1 88 ? -12.366 11.087 6.683 1.00 91.12 88 ILE A C 1
ATOM 701 O O . ILE A 1 88 ? -11.668 10.246 7.250 1.00 91.12 88 ILE A O 1
ATOM 705 N N . PHE A 1 89 ? -13.571 10.810 6.198 1.00 91.31 89 PHE A N 1
ATOM 706 C CA . PHE A 1 89 ? -14.187 9.491 6.286 1.00 91.31 89 PHE A CA 1
ATOM 707 C C . PHE A 1 89 ? -13.934 8.671 5.016 1.00 91.31 89 PHE A C 1
ATOM 709 O O . PHE A 1 89 ? -14.100 9.152 3.897 1.00 91.31 89 PHE A O 1
ATOM 716 N N . ASP A 1 90 ? -13.564 7.406 5.202 1.00 89.38 90 ASP A N 1
ATOM 717 C CA . ASP A 1 90 ? -13.476 6.382 4.159 1.00 89.38 90 ASP A CA 1
ATOM 718 C C . ASP A 1 90 ? -14.538 5.306 4.455 1.00 89.38 90 ASP A C 1
ATOM 720 O O . ASP A 1 90 ? -14.243 4.301 5.117 1.00 89.38 90 ASP A O 1
ATOM 724 N N . PRO A 1 91 ? -15.802 5.526 4.037 1.00 88.31 91 PRO A N 1
ATOM 725 C CA . PRO A 1 91 ? -16.926 4.667 4.410 1.00 88.31 91 PRO A CA 1
ATOM 726 C C . PRO A 1 91 ? -16.788 3.243 3.882 1.00 88.31 91 PRO A C 1
ATOM 728 O O . PRO A 1 91 ? -17.194 2.303 4.552 1.00 88.31 91 PRO A O 1
ATOM 731 N N . GLN A 1 92 ? -16.160 3.055 2.719 1.00 86.81 92 GLN A N 1
ATOM 732 C CA . GLN A 1 92 ? -15.983 1.723 2.136 1.00 86.81 92 GLN A CA 1
ATOM 733 C C . GLN A 1 92 ? -15.019 0.848 2.946 1.00 86.81 92 GLN A C 1
ATOM 735 O O . GLN A 1 92 ? -15.020 -0.372 2.783 1.00 86.81 92 GLN A O 1
ATOM 740 N N . ARG A 1 93 ? -14.178 1.470 3.779 1.00 89.31 93 ARG A N 1
ATOM 741 C CA . ARG A 1 93 ? -13.161 0.804 4.599 1.00 89.31 93 ARG A CA 1
ATOM 742 C C . ARG A 1 93 ? -13.402 0.973 6.097 1.00 89.31 93 ARG A C 1
ATOM 744 O O . ARG A 1 93 ? -12.600 0.463 6.878 1.00 89.31 93 ARG A O 1
ATOM 751 N N . SER A 1 94 ? -14.473 1.666 6.490 1.00 93.69 94 SER A N 1
ATOM 752 C CA . SER A 1 94 ? -14.828 1.982 7.880 1.00 93.69 94 SER A CA 1
ATOM 753 C C . SER A 1 94 ? -13.720 2.715 8.651 1.00 93.69 94 SER A C 1
ATOM 755 O O . SER A 1 94 ? -13.555 2.534 9.861 1.00 93.69 94 SER A O 1
ATOM 757 N N . ILE A 1 95 ? -12.930 3.538 7.952 1.00 93.44 95 ILE A N 1
ATOM 758 C CA . ILE A 1 95 ? -11.804 4.294 8.521 1.00 93.44 95 ILE A CA 1
ATOM 759 C C . ILE A 1 95 ? -12.169 5.774 8.616 1.00 93.44 95 ILE A C 1
ATOM 761 O O . ILE A 1 95 ? -12.753 6.338 7.693 1.00 93.44 95 ILE A O 1
ATOM 765 N N . VAL A 1 96 ? -11.761 6.416 9.709 1.00 95.38 96 VAL A N 1
ATOM 766 C CA . VAL A 1 96 ? -11.758 7.876 9.828 1.00 95.38 96 VAL A CA 1
ATOM 767 C C . VAL A 1 96 ? -10.329 8.368 10.028 1.00 95.38 96 VAL A C 1
ATOM 769 O O . VAL A 1 96 ? -9.642 7.959 10.962 1.00 95.38 96 VAL A O 1
ATOM 772 N N . ILE A 1 97 ? -9.859 9.222 9.126 1.00 93.88 97 ILE A N 1
ATOM 773 C CA . ILE A 1 97 ? -8.550 9.869 9.205 1.00 93.88 97 ILE A CA 1
ATOM 774 C C . ILE A 1 97 ? -8.750 11.224 9.875 1.00 93.88 97 ILE A C 1
ATOM 776 O O . ILE A 1 97 ? -9.555 12.029 9.415 1.00 93.88 97 ILE A O 1
ATOM 780 N N . ILE A 1 98 ? -8.016 11.472 10.953 1.00 95.25 98 ILE A N 1
ATOM 781 C CA . ILE A 1 98 ? -8.118 12.700 11.741 1.00 95.25 98 ILE A CA 1
ATOM 782 C C . ILE A 1 98 ? -6.751 13.378 11.696 1.00 95.25 98 ILE A C 1
ATOM 784 O O . ILE A 1 98 ? -5.776 12.859 12.251 1.00 95.25 98 ILE A O 1
ATOM 788 N N . GLU A 1 99 ? -6.670 14.508 11.000 1.00 93.69 99 GLU A N 1
ATOM 789 C CA . GLU A 1 99 ? -5.459 15.319 10.903 1.00 93.69 99 GLU A CA 1
ATOM 790 C C . GLU A 1 99 ? -5.426 16.331 12.046 1.00 93.69 99 GLU A C 1
ATOM 792 O O . GLU A 1 99 ? -6.348 17.132 12.214 1.00 93.69 99 GLU A O 1
ATOM 797 N N . VAL A 1 100 ? -4.372 16.256 12.855 1.00 95.50 100 VAL A N 1
ATOM 798 C CA . VAL A 1 100 ? -4.202 17.060 14.067 1.00 95.50 100 VAL A CA 1
ATOM 799 C C . VAL A 1 100 ? -2.800 17.652 14.147 1.00 95.50 100 VAL A C 1
ATOM 801 O O . VAL A 1 100 ? -1.818 17.019 13.753 1.00 95.50 100 VAL A O 1
ATOM 804 N N . GLN A 1 101 ? -2.660 18.836 14.734 1.00 93.44 101 GLN A N 1
ATOM 805 C CA . GLN A 1 101 ? -1.350 19.456 14.948 1.00 93.44 101 GLN A CA 1
ATOM 806 C C . GLN A 1 101 ? -0.504 18.679 15.973 1.00 93.44 101 GLN A C 1
ATOM 808 O O . GLN A 1 101 ? 0.708 18.506 15.785 1.00 93.44 101 GLN A O 1
ATOM 813 N N . LYS A 1 102 ? -1.142 18.163 17.036 1.00 93.75 102 LYS A N 1
ATOM 814 C CA . LYS A 1 102 ? -0.495 17.428 18.139 1.00 93.75 102 LYS A CA 1
ATOM 815 C C . LYS A 1 102 ? -1.067 16.004 18.289 1.00 93.75 102 LYS A C 1
ATOM 817 O O . LYS A 1 102 ? -1.961 15.779 19.108 1.00 93.75 102 LYS A O 1
ATOM 822 N N . PRO A 1 103 ? -0.516 15.000 17.573 1.00 93.62 103 PRO A N 1
ATOM 823 C CA . PRO A 1 103 ? -1.019 13.621 17.592 1.00 93.62 103 PRO A CA 1
ATOM 824 C C . PRO A 1 103 ? -1.074 12.965 18.972 1.00 93.62 103 PRO A C 1
ATOM 826 O O . PRO A 1 103 ? -2.000 12.209 19.244 1.00 93.62 103 PRO A O 1
ATOM 829 N N . GLY A 1 104 ? -0.116 13.260 19.858 1.00 92.50 104 GLY A N 1
ATOM 830 C CA . GLY A 1 104 ? -0.069 12.658 21.195 1.00 92.50 104 GLY A CA 1
ATOM 831 C C . GLY A 1 104 ? -1.316 12.951 22.036 1.00 92.50 104 GLY A C 1
ATOM 832 O O . GLY A 1 104 ? -1.833 12.052 22.695 1.00 92.50 104 GLY A O 1
ATOM 833 N N . LEU A 1 105 ? -1.846 14.177 21.951 1.00 92.31 105 LEU A N 1
ATOM 834 C CA . LEU A 1 105 ? -3.075 14.571 22.650 1.00 92.31 105 LEU A CA 1
ATOM 835 C C . LEU A 1 105 ? -4.310 13.906 22.030 1.00 92.31 105 LEU A C 1
ATOM 837 O O . LEU A 1 105 ? -5.181 13.422 22.748 1.00 92.31 105 LEU A O 1
ATOM 841 N N . ALA A 1 106 ? -4.351 13.807 20.699 1.00 92.50 106 ALA A N 1
ATOM 842 C CA . ALA A 1 106 ? -5.449 13.153 19.992 1.00 92.50 106 ALA A CA 1
ATOM 843 C C . ALA A 1 106 ? -5.519 11.639 20.255 1.00 92.50 106 ALA A C 1
ATOM 845 O O . ALA A 1 106 ? -6.612 11.090 20.352 1.00 92.50 106 ALA A O 1
ATOM 846 N N . ILE A 1 107 ? -4.376 10.962 20.406 1.00 93.12 107 ILE A N 1
ATOM 847 C CA . ILE A 1 107 ? -4.311 9.529 20.742 1.00 93.12 107 ILE A CA 1
ATOM 848 C C . ILE A 1 107 ? -4.699 9.292 22.212 1.00 93.12 107 ILE A C 1
ATOM 850 O O . ILE A 1 107 ? -5.384 8.313 22.524 1.00 93.12 107 ILE A O 1
ATOM 854 N N . GLY A 1 108 ? -4.297 10.198 23.107 1.00 90.75 108 GLY A N 1
ATOM 855 C CA . GLY A 1 108 ? -4.475 10.057 24.550 1.00 90.75 108 GLY A CA 1
ATOM 856 C C . GLY A 1 108 ? -3.484 9.070 25.179 1.00 90.75 108 GLY A C 1
ATOM 857 O O . GLY A 1 108 ? -2.689 8.414 24.497 1.00 90.75 108 GLY A O 1
ATOM 858 N N . LYS A 1 109 ? -3.517 8.943 26.511 1.00 90.00 109 LYS A N 1
ATOM 859 C CA . LYS A 1 109 ? -2.653 7.995 27.234 1.00 90.00 109 LYS A CA 1
ATOM 860 C C . LYS A 1 109 ? -3.007 6.568 26.811 1.00 90.00 109 LYS A C 1
ATOM 862 O O . LYS A 1 109 ? -4.166 6.176 26.879 1.00 90.00 109 LYS A O 1
ATOM 867 N N . GLN A 1 110 ? -2.018 5.811 26.332 1.00 89.25 110 GLN A N 1
ATOM 868 C CA . GLN A 1 110 ? -2.191 4.424 25.866 1.00 89.25 110 GLN A CA 1
ATOM 869 C C . GLN A 1 110 ? -3.310 4.231 24.814 1.00 89.25 110 GLN A C 1
ATOM 871 O O . GLN A 1 110 ? -3.871 3.145 24.693 1.00 89.25 110 GLN A O 1
ATOM 876 N N . GLY A 1 111 ? -3.639 5.265 24.030 1.00 88.88 111 GLY A N 1
ATOM 877 C CA . GLY A 1 111 ? -4.672 5.162 22.993 1.00 88.88 111 GLY A CA 1
ATOM 878 C C . GLY A 1 111 ? -6.112 5.241 23.505 1.00 88.88 111 GLY A C 1
ATOM 879 O O . GLY A 1 111 ? -7.028 4.843 22.785 1.00 88.88 111 GLY A O 1
ATOM 880 N N . GLU A 1 112 ? -6.338 5.749 24.720 1.00 93.69 112 GLU A N 1
ATOM 881 C CA . GLU A 1 112 ? -7.671 5.878 25.320 1.00 93.69 112 GLU A CA 1
ATOM 882 C C . GLU A 1 112 ? -8.677 6.592 24.398 1.00 93.69 112 GLU A C 1
ATOM 884 O O . GLU A 1 112 ? -9.804 6.123 24.230 1.00 93.69 112 GLU A O 1
ATOM 889 N N . ASN A 1 113 ? -8.271 7.686 23.744 1.00 93.44 113 ASN A N 1
ATOM 890 C CA . ASN A 1 113 ? -9.161 8.442 22.860 1.00 93.44 113 ASN A CA 1
ATOM 891 C C . ASN A 1 113 ? -9.508 7.649 21.595 1.00 93.44 113 ASN A C 1
ATOM 893 O O . ASN A 1 113 ? -10.656 7.674 21.154 1.00 93.44 113 ASN A O 1
ATOM 897 N N . LEU A 1 114 ? -8.563 6.870 21.058 1.00 93.19 114 LEU A N 1
ATOM 898 C CA . LEU A 1 114 ? -8.826 5.977 19.925 1.00 93.19 114 LEU A CA 1
ATOM 899 C C . LEU A 1 114 ? -9.869 4.921 20.291 1.00 93.19 114 LEU A C 1
ATOM 901 O O . LEU A 1 114 ? -10.790 4.674 19.514 1.00 93.19 114 LEU A O 1
ATOM 905 N N . GLN A 1 115 ? -9.761 4.339 21.488 1.00 93.00 115 GLN A N 1
ATOM 906 C CA . GLN A 1 115 ? -10.731 3.357 21.974 1.00 93.00 115 GLN A CA 1
ATOM 907 C C . GLN A 1 115 ? -12.102 3.987 22.232 1.00 93.00 115 GLN A C 1
ATOM 909 O O . GLN A 1 115 ? -13.118 3.391 21.878 1.00 93.00 115 GLN A O 1
ATOM 914 N N . LYS A 1 116 ? -12.156 5.208 22.781 1.00 94.62 116 LYS A N 1
ATOM 915 C CA . LYS A 1 116 ? -13.413 5.955 22.960 1.00 94.62 116 LYS A CA 1
ATOM 916 C C . LYS A 1 116 ? -14.099 6.229 21.624 1.00 94.62 116 LYS A C 1
ATOM 918 O O . LYS A 1 116 ? -15.288 5.940 21.500 1.00 94.62 116 LYS A O 1
ATOM 923 N N . ILE A 1 117 ? -13.358 6.717 20.625 1.00 95.00 117 ILE A N 1
ATOM 924 C CA . ILE A 1 117 ? -13.890 6.953 19.275 1.00 95.00 117 ILE A CA 1
ATOM 925 C C . ILE A 1 117 ? -14.403 5.633 18.697 1.00 95.00 117 ILE A C 1
ATOM 927 O O . ILE A 1 117 ? -15.573 5.545 18.335 1.00 95.00 117 ILE A O 1
ATOM 931 N N . LYS A 1 118 ? -13.578 4.579 18.710 1.00 94.31 118 LYS A N 1
ATOM 932 C CA . LYS A 1 118 ? -13.942 3.247 18.209 1.00 94.31 118 LYS A CA 1
ATOM 933 C C . LYS A 1 118 ? -15.214 2.706 18.874 1.00 94.31 118 LYS A C 1
ATOM 935 O O . LYS A 1 118 ? -16.094 2.197 18.186 1.00 94.31 118 LYS A O 1
ATOM 940 N N . LYS A 1 119 ? -15.344 2.849 20.197 1.00 95.00 119 LYS A N 1
ATOM 941 C CA . LYS A 1 119 ? -16.500 2.379 20.978 1.00 95.00 119 LYS A CA 1
ATOM 942 C C . LYS A 1 119 ? -17.778 3.161 20.692 1.00 95.00 119 LYS A C 1
ATOM 944 O O . LYS A 1 119 ? -18.845 2.556 20.631 1.00 95.00 119 LYS A O 1
ATOM 949 N N . GLN A 1 120 ? -17.685 4.480 20.540 1.00 94.81 120 GLN A N 1
ATOM 950 C CA . GLN A 1 120 ? -18.862 5.331 20.359 1.00 94.81 120 GLN A CA 1
ATOM 951 C C . GLN A 1 120 ? -19.327 5.396 18.905 1.00 94.81 120 GLN A C 1
ATOM 953 O O . GLN A 1 120 ? -20.528 5.384 18.654 1.00 94.81 120 GLN A O 1
ATOM 958 N N . THR A 1 121 ? -18.399 5.465 17.951 1.00 95.44 121 THR A N 1
ATOM 959 C CA . THR A 1 121 ? -18.724 5.715 16.540 1.00 95.44 121 THR A CA 1
ATOM 960 C C . THR A 1 121 ? -18.661 4.455 15.681 1.00 95.44 121 THR A C 1
ATOM 962 O O . THR A 1 121 ? -19.241 4.437 14.597 1.00 95.44 121 THR A O 1
ATOM 965 N N . LEU A 1 122 ? -17.975 3.405 16.151 1.00 96.00 122 LEU A N 1
ATOM 966 C CA . LEU A 1 122 ? -17.654 2.203 15.375 1.00 96.00 122 LEU A CA 1
ATOM 967 C C . LEU A 1 122 ? -16.857 2.508 14.101 1.00 96.00 122 LEU A C 1
ATOM 969 O O . LEU A 1 122 ? -16.870 1.720 13.168 1.00 96.00 122 LEU A O 1
ATOM 973 N N . TRP A 1 123 ? -16.143 3.630 14.054 1.00 96.75 123 TRP A N 1
ATOM 974 C CA . TRP A 1 123 ? -15.135 3.891 13.031 1.00 96.75 123 TRP A CA 1
ATOM 975 C C . TRP A 1 123 ? -13.756 3.479 13.537 1.00 96.75 123 TRP A C 1
ATOM 977 O O . TRP A 1 123 ? -13.492 3.521 14.739 1.00 96.75 123 TRP A O 1
ATOM 987 N N . VAL A 1 124 ? -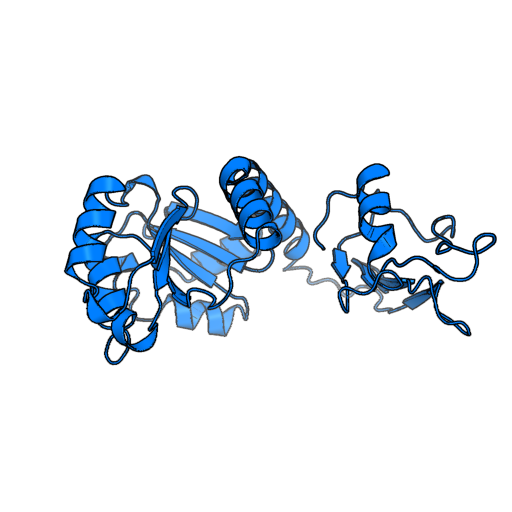12.856 3.101 12.629 1.00 96.12 124 VAL A N 1
ATOM 988 C CA . VAL A 1 124 ? -11.443 2.858 12.948 1.00 96.12 124 VAL A CA 1
ATOM 989 C C . VAL A 1 124 ? -10.679 4.184 12.829 1.00 96.12 124 VAL A C 1
ATOM 991 O O . VAL A 1 124 ? -10.458 4.643 11.703 1.00 96.12 124 VAL A O 1
ATOM 994 N N . PRO A 1 125 ? -10.282 4.832 13.943 1.00 96.38 125 PRO A N 1
ATOM 995 C CA . PRO A 1 125 ? -9.592 6.113 13.883 1.00 96.38 125 PRO A CA 1
ATOM 996 C C . PRO A 1 125 ? -8.124 5.949 13.481 1.00 96.38 125 PRO A C 1
ATOM 998 O O . PRO A 1 125 ? -7.389 5.139 14.045 1.00 96.38 125 PRO A O 1
ATOM 1001 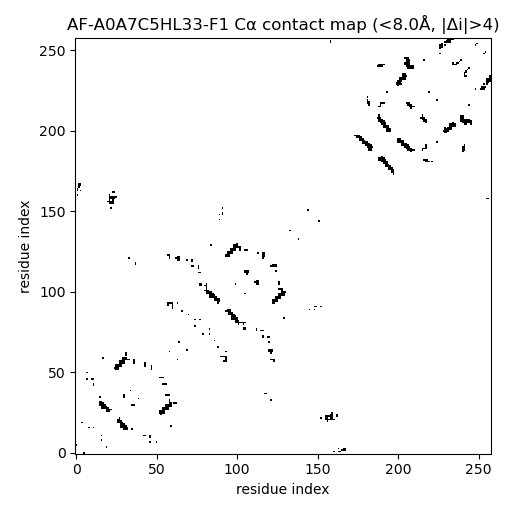N N . GLN A 1 126 ? -7.680 6.776 12.539 1.00 95.19 126 GLN A N 1
ATOM 1002 C CA . GLN A 1 126 ? -6.285 6.933 12.147 1.00 95.19 126 GLN A CA 1
ATOM 1003 C C . GLN A 1 126 ? -5.861 8.380 12.371 1.00 95.19 126 GLN A C 1
ATOM 1005 O O . GLN A 1 126 ? -6.255 9.279 11.630 1.00 95.19 126 GLN A O 1
ATOM 1010 N N . ILE A 1 127 ? -5.033 8.604 13.388 1.00 95.12 127 ILE A N 1
ATOM 1011 C CA . ILE A 1 127 ? -4.495 9.933 13.676 1.00 95.12 127 ILE A CA 1
ATOM 1012 C C . ILE A 1 127 ? -3.312 10.208 12.754 1.00 95.12 127 ILE A C 1
ATOM 1014 O O . ILE A 1 127 ? -2.386 9.399 12.654 1.00 95.12 127 ILE A O 1
ATOM 1018 N N . ARG A 1 128 ? -3.329 11.368 12.101 1.00 93.19 128 ARG A N 1
ATOM 1019 C CA . ARG A 1 128 ? -2.219 11.878 11.295 1.00 93.19 128 ARG A CA 1
ATOM 1020 C C . ARG A 1 128 ? -1.818 13.254 11.786 1.00 93.19 128 ARG A C 1
ATOM 1022 O O . ARG A 1 128 ? -2.652 14.033 12.230 1.00 93.19 128 ARG A O 1
ATOM 1029 N N . ARG A 1 129 ? -0.525 13.556 11.700 1.00 92.56 129 ARG A N 1
ATOM 1030 C CA . ARG A 1 129 ? -0.037 14.900 11.991 1.00 92.56 129 ARG A CA 1
ATOM 1031 C C . ARG A 1 129 ? -0.338 15.815 10.811 1.00 92.56 129 ARG A C 1
ATOM 1033 O O . ARG A 1 129 ? 0.001 15.465 9.682 1.00 92.56 129 ARG A O 1
ATOM 1040 N N . THR A 1 130 ? -0.904 16.982 11.081 1.00 91.00 130 THR A N 1
ATOM 1041 C CA . THR A 1 130 ? -1.024 18.040 10.080 1.00 91.00 130 THR A CA 1
ATOM 1042 C C . THR A 1 130 ? 0.379 18.502 9.681 1.00 91.00 130 THR A C 1
ATOM 1044 O O . THR A 1 130 ? 1.203 18.782 10.561 1.00 91.00 130 THR A O 1
ATOM 1047 N N . PRO A 1 131 ? 0.697 18.558 8.378 1.00 87.94 131 PRO A N 1
ATOM 1048 C CA . PRO A 1 131 ? 1.980 19.077 7.932 1.00 87.94 131 PRO A CA 1
ATOM 1049 C C . PRO A 1 131 ? 2.083 20.575 8.248 1.00 87.94 131 PRO A C 1
ATOM 1051 O O . PRO A 1 131 ? 1.110 21.311 8.114 1.00 87.94 131 PRO A O 1
ATOM 1054 N N . ALA A 1 132 ? 3.273 21.036 8.642 1.00 88.06 132 ALA A N 1
ATOM 1055 C CA . ALA A 1 132 ? 3.509 22.455 8.930 1.00 88.06 132 ALA A CA 1
ATOM 1056 C C . ALA A 1 132 ? 3.371 23.339 7.678 1.00 88.06 132 ALA A C 1
ATOM 1058 O O . ALA A 1 132 ? 2.987 24.499 7.771 1.00 88.06 132 ALA A O 1
ATOM 1059 N N . ILE A 1 133 ? 3.677 22.773 6.509 1.00 91.12 133 ILE A N 1
ATOM 1060 C CA . ILE A 1 133 ? 3.547 23.425 5.209 1.00 91.12 133 ILE A CA 1
ATOM 1061 C C . ILE A 1 133 ? 2.578 22.592 4.380 1.00 91.12 133 ILE A C 1
ATOM 1063 O O . ILE A 1 133 ? 2.784 21.389 4.190 1.00 91.12 133 ILE A O 1
ATOM 1067 N N . ARG A 1 134 ? 1.521 23.233 3.883 1.00 88.06 134 ARG A N 1
ATOM 1068 C CA . ARG A 1 134 ? 0.579 22.588 2.971 1.00 88.06 134 ARG A CA 1
ATOM 1069 C C . ARG A 1 134 ? 1.201 22.473 1.586 1.00 88.06 134 ARG A C 1
ATOM 1071 O O . ARG A 1 134 ? 1.851 23.392 1.099 1.00 88.06 134 ARG A O 1
ATOM 1078 N N . SER A 1 135 ? 1.011 21.317 0.964 1.00 92.50 135 SER A N 1
ATOM 1079 C CA . SER A 1 135 ? 1.480 21.043 -0.389 1.00 92.50 135 SER A CA 1
ATOM 1080 C C . SER A 1 135 ? 0.275 20.780 -1.271 1.00 92.50 135 SER A C 1
ATOM 1082 O O . SER A 1 135 ? -0.423 19.781 -1.081 1.00 92.50 135 SER A O 1
ATOM 1084 N N . GLN A 1 136 ? 0.080 21.639 -2.271 1.00 93.00 136 GLN A N 1
ATOM 1085 C CA . GLN A 1 136 ? -0.984 21.474 -3.259 1.00 93.00 136 GLN A CA 1
ATOM 1086 C C . GLN A 1 136 ? -0.909 20.101 -3.944 1.00 93.00 136 GLN A C 1
ATOM 1088 O O . GLN A 1 136 ? -1.932 19.483 -4.222 1.00 93.00 136 GLN A O 1
ATOM 1093 N N . LEU A 1 137 ? 0.305 19.584 -4.172 1.00 93.12 137 LEU A N 1
ATOM 1094 C CA . LEU A 1 137 ? 0.513 18.266 -4.769 1.00 93.12 137 LEU A CA 1
ATOM 1095 C C . LEU A 1 137 ? -0.052 17.147 -3.883 1.00 93.12 137 LEU A C 1
ATOM 1097 O O . LEU A 1 137 ? -0.775 16.280 -4.370 1.00 93.12 137 LEU A O 1
ATOM 1101 N N . ILE A 1 138 ? 0.245 17.176 -2.580 1.00 90.19 138 ILE A N 1
ATOM 1102 C CA . ILE A 1 138 ? -0.263 16.182 -1.624 1.00 90.19 138 ILE A CA 1
ATOM 1103 C C . ILE A 1 138 ? -1.790 16.255 -1.532 1.00 90.19 138 ILE A C 1
ATOM 1105 O O . ILE A 1 138 ? -2.453 15.217 -1.513 1.00 90.19 138 ILE A O 1
ATOM 1109 N N . GLU A 1 139 ? -2.351 17.462 -1.491 1.00 88.94 139 GLU A N 1
ATOM 1110 C CA . GLU A 1 139 ? -3.799 17.676 -1.445 1.00 88.94 139 GLU A CA 1
ATOM 1111 C C . GLU A 1 139 ? -4.490 17.143 -2.704 1.00 88.94 139 GLU A C 1
ATOM 1113 O O . GLU A 1 139 ? -5.467 16.402 -2.594 1.00 88.94 139 GLU A O 1
ATOM 1118 N N . ASN A 1 140 ? -3.925 17.404 -3.885 1.00 92.44 140 ASN A N 1
ATOM 1119 C CA . ASN A 1 140 ? -4.435 16.882 -5.151 1.00 92.44 140 ASN A CA 1
ATOM 1120 C C . ASN A 1 140 ? -4.374 15.346 -5.201 1.00 92.44 140 ASN A C 1
ATOM 1122 O O . ASN A 1 140 ? -5.354 14.704 -5.577 1.00 92.44 140 ASN A O 1
ATOM 1126 N N . ILE A 1 141 ? -3.263 14.735 -4.767 1.00 91.38 141 ILE A N 1
ATOM 1127 C CA . ILE A 1 141 ? -3.139 13.268 -4.695 1.00 91.38 141 ILE A CA 1
ATOM 1128 C C . ILE A 1 141 ? -4.211 12.691 -3.764 1.00 91.38 141 ILE A C 1
ATOM 1130 O O . ILE A 1 141 ? -4.891 11.727 -4.116 1.00 91.38 141 ILE A O 1
ATOM 1134 N N . ARG A 1 142 ? -4.397 13.283 -2.579 1.00 86.50 142 ARG A N 1
ATOM 1135 C CA . AR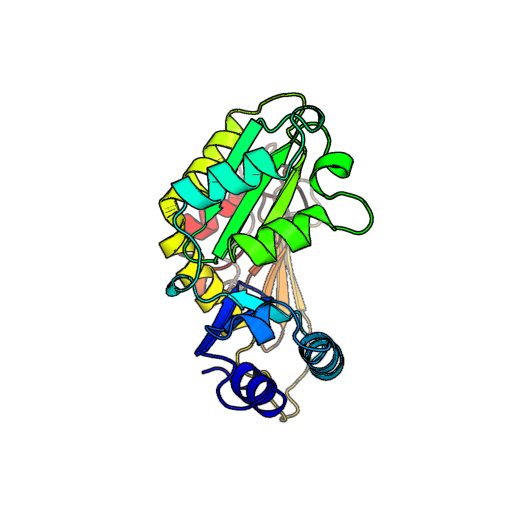G A 1 142 ? -5.426 12.857 -1.620 1.00 86.50 142 ARG A CA 1
ATOM 1136 C C . ARG A 1 142 ? -6.829 12.984 -2.209 1.00 86.50 142 ARG A C 1
ATOM 1138 O O . ARG A 1 142 ? -7.600 12.034 -2.102 1.00 86.50 142 ARG A O 1
ATOM 1145 N N . ALA A 1 143 ? -7.138 14.100 -2.867 1.00 86.88 143 ALA A N 1
ATOM 1146 C CA . ALA A 1 143 ? -8.422 14.314 -3.526 1.00 86.88 143 ALA A CA 1
ATOM 1147 C C . ALA A 1 143 ? -8.713 13.223 -4.567 1.00 86.88 143 ALA A C 1
ATOM 1149 O O . ALA A 1 143 ? -9.785 12.620 -4.528 1.00 86.88 143 ALA A O 1
ATOM 1150 N N . VAL A 1 144 ? -7.736 12.887 -5.419 1.00 89.62 144 VAL A N 1
ATOM 1151 C CA . VAL A 1 144 ? -7.866 11.795 -6.397 1.00 89.62 144 VAL A CA 1
ATOM 1152 C C . VAL A 1 144 ? -8.111 10.454 -5.703 1.00 89.62 144 VAL A C 1
ATOM 1154 O O . VAL A 1 144 ? -8.982 9.695 -6.135 1.00 89.62 144 VAL A O 1
ATOM 1157 N N . LEU A 1 145 ? -7.385 10.156 -4.619 1.00 84.94 145 LEU A N 1
ATOM 1158 C CA . LEU A 1 145 ? -7.571 8.913 -3.866 1.00 84.94 145 LEU A CA 1
ATOM 1159 C C . LEU A 1 145 ? -8.984 8.807 -3.283 1.00 84.94 145 LEU A C 1
ATOM 1161 O O . LEU A 1 145 ? -9.579 7.738 -3.391 1.00 84.94 145 LEU A O 1
ATOM 1165 N N . TYR A 1 146 ? -9.517 9.892 -2.715 1.00 80.75 146 TYR A N 1
ATOM 1166 C CA . TYR A 1 146 ? -10.846 9.905 -2.099 1.00 80.75 146 TYR A CA 1
ATOM 1167 C C . TYR A 1 146 ? -11.976 9.852 -3.128 1.00 80.75 146 TYR A C 1
ATOM 1169 O O . TYR A 1 146 ? -12.920 9.081 -2.961 1.00 80.75 146 TYR A O 1
ATOM 1177 N N . GLN A 1 147 ? -11.857 10.601 -4.227 1.00 83.31 147 GLN A N 1
ATOM 1178 C CA . GLN A 1 147 ? -12.831 10.568 -5.323 1.00 83.31 147 GLN A CA 1
ATOM 1179 C C . GLN A 1 147 ? -12.928 9.178 -5.968 1.00 83.31 147 GLN A C 1
ATOM 1181 O O . GLN A 1 147 ? -13.999 8.770 -6.406 1.00 83.31 147 GLN A O 1
ATOM 1186 N N . ASN A 1 148 ? -11.826 8.420 -5.987 1.00 86.12 148 ASN A N 1
ATOM 1187 C CA . ASN A 1 148 ? -11.747 7.105 -6.625 1.00 86.12 148 ASN A CA 1
ATOM 1188 C C . ASN A 1 148 ? -11.733 5.938 -5.621 1.00 86.12 148 ASN A C 1
ATOM 1190 O O . ASN A 1 148 ? -11.206 4.863 -5.928 1.00 86.12 148 ASN A O 1
ATOM 1194 N N . ASN A 1 149 ? -12.317 6.113 -4.429 1.00 82.75 149 ASN A N 1
ATOM 1195 C CA . ASN A 1 149 ? -12.300 5.103 -3.363 1.00 82.75 149 ASN A CA 1
ATOM 1196 C C . ASN A 1 149 ? -12.845 3.732 -3.814 1.00 82.75 149 ASN A C 1
ATOM 1198 O O . ASN A 1 149 ? -12.246 2.697 -3.507 1.00 82.75 149 ASN A O 1
ATOM 1202 N N . ASP A 1 150 ? -13.924 3.698 -4.602 1.00 86.38 150 ASP A N 1
ATOM 1203 C CA . ASP A 1 150 ? -14.499 2.440 -5.098 1.00 86.38 150 ASP A CA 1
ATOM 1204 C C . ASP A 1 150 ? -13.589 1.708 -6.085 1.00 86.38 150 ASP A C 1
ATOM 1206 O O . ASP A 1 150 ? -13.424 0.484 -5.998 1.00 86.38 150 ASP A O 1
ATOM 1210 N N . TYR A 1 151 ? -12.971 2.450 -7.007 1.00 89.62 151 TYR A N 1
ATOM 1211 C CA . TYR A 1 151 ? -11.977 1.897 -7.922 1.00 89.62 151 TYR A CA 1
ATOM 1212 C C . TYR A 1 151 ? -10.782 1.349 -7.137 1.00 89.62 151 TYR A C 1
ATOM 1214 O O . TYR A 1 151 ? -10.385 0.199 -7.337 1.00 89.62 151 TYR A O 1
ATOM 1222 N N . ARG A 1 152 ? -10.262 2.132 -6.184 1.00 89.69 152 ARG A N 1
ATOM 1223 C CA . ARG A 1 152 ? -9.126 1.752 -5.340 1.00 89.69 152 ARG A CA 1
ATOM 1224 C C . ARG A 1 152 ? -9.408 0.487 -4.537 1.00 89.69 152 ARG A C 1
ATOM 1226 O O . ARG A 1 152 ? -8.560 -0.401 -4.504 1.00 89.69 152 ARG A O 1
ATOM 1233 N N . ARG A 1 153 ? -10.590 0.365 -3.928 1.00 89.31 153 ARG A N 1
ATOM 1234 C CA . ARG A 1 153 ? -11.001 -0.845 -3.199 1.00 89.31 153 ARG A CA 1
ATOM 1235 C C . ARG A 1 153 ? -10.964 -2.076 -4.105 1.00 89.31 153 ARG A C 1
ATOM 1237 O O . ARG A 1 153 ? -10.347 -3.078 -3.751 1.00 89.31 153 ARG A O 1
ATOM 1244 N N . LYS A 1 154 ? -11.583 -1.996 -5.289 1.00 92.75 154 LYS A N 1
ATOM 1245 C CA . LYS A 1 154 ? -11.596 -3.101 -6.265 1.00 92.75 154 LYS A CA 1
ATOM 1246 C C . LYS A 1 154 ? -10.185 -3.450 -6.738 1.00 92.75 154 LYS A C 1
ATOM 1248 O O . LYS A 1 154 ? -9.857 -4.628 -6.853 1.00 92.75 154 LYS A O 1
ATOM 1253 N N . PHE A 1 155 ? -9.357 -2.438 -6.992 1.00 94.31 155 PHE A N 1
ATOM 1254 C CA . PHE A 1 155 ? -7.958 -2.603 -7.373 1.00 94.31 155 PHE A CA 1
ATOM 1255 C C . PHE A 1 155 ? -7.162 -3.339 -6.288 1.00 94.31 155 PHE A C 1
ATOM 1257 O O . PHE A 1 155 ? -6.585 -4.384 -6.565 1.00 94.31 155 PHE A O 1
ATOM 1264 N N . LEU A 1 156 ? -7.201 -2.861 -5.041 1.00 94.31 156 LEU A N 1
ATOM 1265 C CA . LEU A 1 156 ? -6.489 -3.477 -3.920 1.00 94.31 156 LEU A CA 1
ATOM 1266 C C . LEU A 1 156 ? -6.950 -4.915 -3.650 1.00 94.31 156 LEU A C 1
ATOM 1268 O O . LEU A 1 156 ? -6.117 -5.767 -3.334 1.00 94.31 156 LEU A O 1
ATOM 1272 N N . HIS A 1 157 ? -8.245 -5.194 -3.816 1.00 94.06 157 HIS A N 1
ATOM 1273 C CA . HIS A 1 157 ? -8.777 -6.547 -3.694 1.00 94.06 157 HIS A CA 1
ATOM 1274 C C . HIS A 1 157 ? -8.202 -7.482 -4.764 1.00 94.06 157 HIS A C 1
ATOM 1276 O O . HIS A 1 157 ? -7.710 -8.560 -4.434 1.00 94.06 157 HIS A O 1
ATOM 1282 N N . LYS A 1 158 ? -8.201 -7.057 -6.037 1.00 94.00 158 LYS A N 1
ATOM 1283 C CA . LYS A 1 158 ? -7.599 -7.820 -7.145 1.00 94.00 158 LYS A CA 1
ATOM 1284 C C . LYS A 1 158 ? -6.096 -8.030 -6.945 1.00 94.00 158 LYS A C 1
ATOM 1286 O O . LYS A 1 158 ? -5.603 -9.133 -7.162 1.00 94.00 158 LYS A O 1
ATOM 1291 N N . THR A 1 159 ? -5.381 -7.003 -6.487 1.00 95.00 159 THR A N 1
ATOM 1292 C CA . THR A 1 159 ? -3.949 -7.097 -6.174 1.00 95.00 159 THR A CA 1
ATOM 1293 C C . THR A 1 159 ? -3.690 -8.151 -5.103 1.00 95.00 159 THR A C 1
ATOM 1295 O O . THR A 1 159 ? -2.830 -9.006 -5.286 1.00 95.00 159 THR A O 1
ATOM 1298 N N . GLY A 1 160 ? -4.466 -8.162 -4.018 1.00 94.19 160 GLY A N 1
ATOM 1299 C CA . GLY A 1 160 ? -4.316 -9.188 -2.989 1.00 94.19 160 GLY A CA 1
ATOM 1300 C C . GLY A 1 160 ? -4.705 -10.588 -3.452 1.00 94.19 160 GLY A C 1
ATOM 1301 O O . GLY A 1 160 ? -4.001 -11.543 -3.137 1.00 94.19 160 GLY A O 1
ATOM 1302 N N . GLN A 1 161 ? -5.752 -10.726 -4.273 1.00 91.94 161 GLN A N 1
ATOM 1303 C CA . GLN A 1 161 ? -6.071 -12.008 -4.909 1.00 91.94 161 GLN A CA 1
ATOM 1304 C C . GLN A 1 161 ? -4.883 -12.549 -5.708 1.00 91.94 161 GLN A C 1
ATOM 1306 O O . GLN A 1 161 ? -4.613 -13.741 -5.624 1.00 91.94 161 GLN A O 1
ATOM 1311 N N . ARG A 1 162 ? -4.159 -11.685 -6.434 1.00 90.62 162 ARG A N 1
ATOM 1312 C CA . ARG A 1 162 ? -2.950 -12.060 -7.180 1.00 90.62 162 ARG A CA 1
ATOM 1313 C C . ARG A 1 162 ? -1.797 -12.450 -6.251 1.00 90.62 162 ARG A C 1
ATOM 1315 O O . ARG A 1 162 ? -1.215 -13.505 -6.460 1.00 90.62 162 ARG A O 1
ATOM 1322 N N . ILE A 1 163 ? -1.521 -11.657 -5.209 1.00 91.88 163 ILE A N 1
ATOM 1323 C CA . ILE A 1 163 ? -0.456 -11.923 -4.217 1.00 91.88 163 ILE A CA 1
ATOM 1324 C C . ILE A 1 163 ? -0.651 -13.276 -3.527 1.00 91.88 163 ILE A C 1
ATOM 1326 O O . ILE A 1 163 ? 0.306 -14.012 -3.310 1.00 91.88 163 ILE A O 1
ATOM 1330 N N . TYR A 1 164 ? -1.890 -13.593 -3.155 1.00 89.81 164 TYR A N 1
ATOM 1331 C CA . TYR A 1 164 ? -2.222 -14.805 -2.408 1.00 89.81 164 TYR A CA 1
ATOM 1332 C C . TYR A 1 164 ? -2.692 -15.962 -3.299 1.00 89.81 164 TYR A C 1
ATOM 1334 O O . TYR A 1 164 ? -3.148 -16.987 -2.786 1.00 89.81 164 TYR A O 1
ATOM 1342 N N . ASN A 1 165 ? -2.604 -15.816 -4.624 1.00 85.25 165 ASN A N 1
ATOM 1343 C CA . ASN A 1 165 ? -2.960 -16.879 -5.551 1.00 85.25 165 ASN A CA 1
ATOM 1344 C C . ASN A 1 165 ? -1.953 -18.030 -5.432 1.00 85.25 165 ASN A C 1
ATOM 1346 O O . ASN A 1 165 ? -0.761 -17.840 -5.653 1.00 85.25 165 ASN A O 1
ATOM 1350 N N . GLY A 1 166 ? -2.432 -19.233 -5.112 1.00 75.31 166 GLY A N 1
ATOM 1351 C CA . GLY A 1 166 ? -1.566 -20.395 -4.928 1.00 75.31 166 GLY A CA 1
ATOM 1352 C C . GLY A 1 166 ? -0.826 -20.427 -3.591 1.00 75.31 166 GLY A C 1
ATOM 1353 O O . GLY A 1 166 ? 0.228 -21.048 -3.503 1.00 75.31 166 GLY A O 1
ATOM 1354 N N . TRP A 1 167 ? -1.361 -19.783 -2.549 1.00 72.69 167 TRP A N 1
ATOM 1355 C CA . TRP A 1 167 ? -0.770 -19.798 -1.207 1.00 72.69 167 TRP A CA 1
ATOM 1356 C C . TRP A 1 167 ? -0.579 -21.218 -0.632 1.00 72.69 167 TRP A C 1
ATOM 1358 O O . TRP A 1 167 ? 0.397 -21.443 0.078 1.00 72.69 167 TRP A O 1
ATOM 1368 N N . LEU A 1 168 ? -1.444 -22.190 -0.963 1.00 65.31 168 LEU A N 1
ATOM 1369 C CA . LEU A 1 168 ? -1.275 -23.594 -0.555 1.00 65.31 168 LEU A CA 1
ATOM 1370 C C . LEU A 1 168 ? -0.488 -24.448 -1.562 1.00 65.31 168 LEU A C 1
ATOM 1372 O O . LEU A 1 168 ? -0.593 -25.674 -1.504 1.00 65.31 168 LEU A O 1
ATOM 1376 N N . ARG A 1 169 ? 0.279 -23.872 -2.499 1.00 62.69 169 ARG A N 1
ATOM 1377 C CA . ARG A 1 169 ? 1.059 -24.675 -3.460 1.00 62.69 169 ARG A CA 1
ATOM 1378 C C . ARG A 1 169 ? 2.067 -25.557 -2.712 1.00 62.69 169 ARG A C 1
ATOM 1380 O O . ARG A 1 169 ? 3.094 -25.095 -2.232 1.00 62.69 169 ARG A O 1
ATOM 1387 N N . ARG A 1 170 ? 1.718 -26.842 -2.593 1.00 55.69 170 ARG A N 1
ATOM 1388 C CA . ARG A 1 170 ? 2.473 -27.912 -1.915 1.00 55.69 170 ARG A CA 1
ATOM 1389 C C . ARG A 1 170 ? 3.442 -28.647 -2.842 1.00 55.69 170 ARG A C 1
ATOM 1391 O O . ARG A 1 170 ? 4.151 -29.540 -2.389 1.00 55.69 170 ARG A O 1
ATOM 1398 N N . GLU A 1 171 ? 3.457 -28.316 -4.128 1.00 64.44 171 GLU A N 1
ATOM 1399 C CA . GLU A 1 171 ? 4.317 -28.983 -5.102 1.00 64.44 171 GLU A CA 1
ATOM 1400 C C . GLU A 1 171 ? 5.685 -28.304 -5.161 1.00 64.44 171 GLU A C 1
ATOM 1402 O O . GLU A 1 171 ? 5.776 -27.085 -5.310 1.00 64.44 171 GLU A O 1
ATOM 1407 N N . LYS A 1 172 ? 6.751 -29.106 -5.060 1.00 58.53 172 LYS A N 1
ATOM 1408 C CA . LYS A 1 172 ? 8.116 -28.662 -5.359 1.00 58.53 172 LYS A CA 1
ATOM 1409 C C . LYS A 1 172 ? 8.168 -28.232 -6.823 1.00 58.53 172 LYS A C 1
ATOM 1411 O O . LYS A 1 172 ? 8.096 -29.080 -7.709 1.00 58.53 172 LYS A O 1
ATOM 1416 N N . LYS A 1 173 ? 8.285 -26.932 -7.070 1.00 69.69 173 LYS A N 1
ATOM 1417 C CA . LYS A 1 173 ? 8.595 -26.396 -8.397 1.00 69.69 173 LYS A CA 1
ATOM 1418 C C . LYS A 1 173 ? 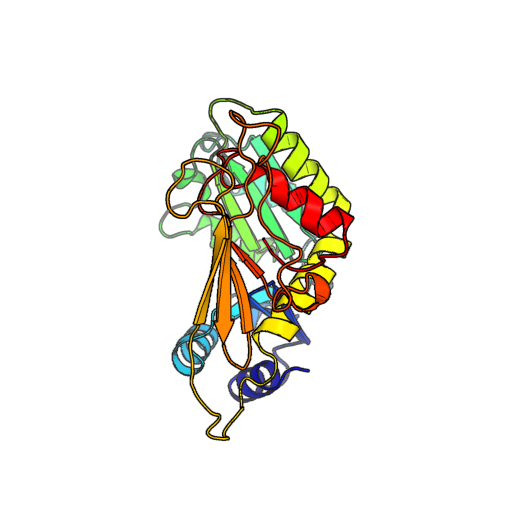10.101 -26.253 -8.560 1.00 69.69 173 LYS A C 1
ATOM 1420 O O . LYS A 1 173 ? 10.835 -26.247 -7.577 1.00 69.69 173 LYS A O 1
ATOM 1425 N N . GLU A 1 174 ? 10.552 -26.137 -9.804 1.00 81.44 174 GLU A N 1
ATOM 1426 C CA . GLU A 1 174 ? 11.896 -25.636 -10.080 1.00 81.44 174 GLU A CA 1
ATOM 1427 C C . GLU A 1 174 ? 12.057 -24.255 -9.444 1.00 81.44 174 GLU A C 1
ATOM 1429 O O . GLU A 1 174 ? 11.190 -23.397 -9.601 1.00 81.44 174 GLU A O 1
ATOM 1434 N N . GLU A 1 175 ? 13.153 -24.044 -8.723 1.00 87.88 175 GLU A N 1
ATOM 1435 C CA . GLU A 1 175 ? 13.445 -22.790 -8.036 1.00 87.88 175 GLU A CA 1
ATOM 1436 C C . GLU A 1 175 ? 14.624 -22.114 -8.727 1.00 87.88 175 GLU A C 1
ATOM 1438 O O . GLU A 1 175 ? 15.756 -22.593 -8.685 1.00 87.88 175 GLU A O 1
ATOM 1443 N N . TRP A 1 176 ? 14.360 -20.984 -9.375 1.00 95.06 176 TRP A N 1
ATOM 1444 C CA . TRP A 1 176 ? 15.400 -20.127 -9.923 1.00 95.06 176 TRP A CA 1
ATOM 1445 C C . TRP A 1 176 ? 15.031 -18.663 -9.735 1.00 95.06 176 TRP A C 1
ATOM 1447 O O . TRP A 1 176 ? 13.859 -18.291 -9.620 1.00 95.06 176 TRP A O 1
ATOM 1457 N N . ILE A 1 177 ? 16.063 -17.829 -9.707 1.00 97.19 177 ILE A N 1
ATOM 1458 C CA . ILE A 1 177 ? 15.942 -16.378 -9.669 1.00 97.19 177 ILE A CA 1
ATOM 1459 C C . ILE A 1 177 ? 16.852 -15.833 -10.762 1.00 97.19 177 ILE A C 1
ATOM 1461 O O . ILE A 1 177 ? 18.016 -16.221 -10.858 1.00 97.19 177 ILE A O 1
ATOM 1465 N N . ARG A 1 178 ? 16.317 -14.938 -11.590 1.00 97.50 178 ARG A N 1
ATOM 1466 C CA . ARG A 1 178 ? 17.068 -14.239 -12.634 1.00 97.50 178 ARG A CA 1
ATOM 1467 C C . ARG A 1 178 ? 16.823 -12.744 -12.517 1.00 97.50 178 ARG A C 1
ATOM 1469 O O . ARG A 1 178 ? 15.706 -12.319 -12.232 1.00 97.50 178 ARG A O 1
ATOM 1476 N N . LEU A 1 179 ? 17.865 -11.961 -12.766 1.00 98.19 179 LEU A N 1
ATOM 1477 C CA . LEU A 1 179 ? 17.787 -10.512 -12.870 1.00 98.19 179 LEU A CA 1
ATOM 1478 C C . LEU A 1 179 ? 18.296 -10.093 -14.248 1.00 98.19 179 LEU A C 1
ATOM 1480 O O . LEU A 1 179 ? 19.422 -10.429 -14.611 1.00 98.19 179 LEU A O 1
ATOM 1484 N N . SER A 1 180 ? 17.467 -9.371 -14.995 1.00 98.31 180 SER A N 1
ATOM 1485 C CA . SER A 1 180 ? 17.818 -8.822 -16.308 1.00 98.31 180 SER A CA 1
ATOM 1486 C C . SER A 1 180 ? 17.964 -7.306 -16.194 1.00 98.31 180 SER A C 1
ATOM 1488 O O . SER A 1 180 ? 17.118 -6.640 -15.599 1.00 98.31 180 SER A O 1
ATOM 1490 N N . PHE A 1 181 ? 19.048 -6.754 -16.728 1.00 98.06 181 PHE A N 1
ATOM 1491 C CA . PHE A 1 181 ? 19.341 -5.323 -16.666 1.00 98.06 181 PHE A CA 1
ATOM 1492 C C . PHE A 1 181 ? 18.815 -4.660 -17.940 1.00 98.06 181 PHE A C 1
ATOM 1494 O O . PHE A 1 181 ? 19.414 -4.821 -18.999 1.00 98.06 181 PHE A O 1
ATOM 1501 N N . LEU A 1 182 ? 17.689 -3.949 -17.843 1.00 97.81 182 LEU A N 1
ATOM 1502 C CA . LEU A 1 182 ? 17.056 -3.265 -18.980 1.00 97.81 182 LEU A CA 1
ATOM 1503 C C . LEU A 1 182 ? 17.530 -1.808 -19.121 1.00 97.81 182 LEU A C 1
ATOM 1505 O O . LEU A 1 182 ? 17.281 -1.177 -20.142 1.00 97.81 182 LEU A O 1
ATOM 1509 N N . GLY A 1 183 ? 18.205 -1.271 -18.105 1.00 97.12 183 GLY A N 1
ATOM 1510 C CA . GLY A 1 183 ? 18.828 0.051 -18.104 1.00 97.12 183 GLY A CA 1
ATOM 1511 C C . GLY A 1 183 ? 19.573 0.314 -16.788 1.00 97.12 183 GLY A C 1
ATOM 1512 O O . GLY A 1 183 ? 19.425 -0.443 -15.827 1.00 97.12 183 GLY A O 1
ATOM 1513 N N . GLY A 1 184 ? 20.417 1.348 -16.746 1.00 95.38 184 GLY A N 1
ATOM 1514 C CA . GLY A 1 184 ? 21.220 1.701 -15.561 1.00 95.38 184 GLY A CA 1
ATOM 1515 C C . GLY A 1 184 ? 22.445 0.809 -15.290 1.00 95.38 184 GLY A C 1
ATOM 1516 O O . GLY A 1 184 ? 23.125 0.977 -14.281 1.00 95.38 184 GLY A O 1
ATOM 1517 N N . ALA A 1 185 ? 22.772 -0.140 -16.174 1.00 95.50 185 ALA A N 1
ATOM 1518 C CA . ALA A 1 185 ? 23.978 -0.963 -16.059 1.00 95.50 185 ALA A CA 1
ATOM 1519 C C . ALA A 1 185 ? 25.129 -0.361 -16.877 1.00 95.50 185 ALA A C 1
ATOM 1521 O O . ALA A 1 185 ? 25.007 -0.202 -18.086 1.00 95.50 185 ALA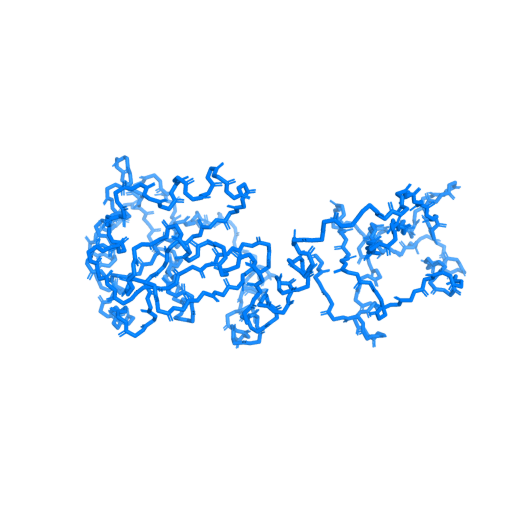 A O 1
ATOM 1522 N N . ARG A 1 186 ? 26.263 -0.062 -16.220 1.00 95.44 186 ARG A N 1
ATOM 1523 C CA . ARG A 1 186 ? 27.427 0.646 -16.810 1.00 95.44 186 ARG A CA 1
ATOM 1524 C C . ARG A 1 186 ? 27.118 2.062 -17.326 1.00 95.44 186 ARG A C 1
ATOM 1526 O O . ARG A 1 186 ? 27.862 2.590 -18.145 1.00 95.44 186 ARG A O 1
ATOM 1533 N N . GLN A 1 187 ? 26.064 2.683 -16.806 1.00 94.94 187 GLN A N 1
ATOM 1534 C CA . GLN A 1 187 ? 25.696 4.071 -17.075 1.00 94.94 187 GLN A CA 1
ATOM 1535 C C . GLN A 1 187 ? 24.929 4.663 -15.888 1.00 94.94 187 GLN A C 1
ATOM 1537 O O . GLN A 1 187 ? 24.472 3.927 -15.016 1.00 94.94 187 GLN A O 1
ATOM 1542 N N . VAL A 1 188 ? 24.757 5.982 -15.891 1.00 95.06 188 VAL A N 1
ATOM 1543 C CA . VAL A 1 188 ? 23.768 6.684 -15.062 1.00 95.06 188 VAL A CA 1
ATOM 1544 C C . VAL A 1 188 ? 22.575 7.014 -15.958 1.00 95.06 188 VAL A C 1
ATOM 1546 O O . VAL A 1 188 ? 22.769 7.248 -17.146 1.00 95.06 188 VAL A O 1
ATOM 1549 N N . GLY A 1 189 ? 21.357 7.003 -15.416 1.00 94.88 189 GLY A N 1
ATOM 1550 C CA . GLY A 1 189 ? 20.139 7.209 -16.201 1.00 94.88 189 GLY A CA 1
ATOM 1551 C C . GLY A 1 189 ? 19.394 5.911 -16.514 1.00 94.88 189 GLY A C 1
ATOM 1552 O O . GLY A 1 189 ? 19.973 4.821 -16.513 1.00 94.88 189 GLY A O 1
ATOM 1553 N N . ARG A 1 190 ? 18.087 6.047 -16.784 1.00 97.25 190 ARG A N 1
ATOM 1554 C CA . ARG A 1 190 ? 17.170 4.965 -17.199 1.00 97.25 190 ARG A CA 1
ATOM 1555 C C . ARG A 1 190 ? 17.249 3.680 -16.356 1.00 97.25 190 ARG A C 1
ATOM 1557 O O . ARG A 1 190 ? 17.165 2.583 -16.905 1.00 97.25 190 ARG A O 1
ATOM 1564 N N . SER A 1 191 ? 17.398 3.786 -15.032 1.00 98.38 191 SER A N 1
ATOM 1565 C CA . SER A 1 191 ? 17.456 2.617 -14.140 1.00 98.38 191 SER A CA 1
ATOM 1566 C C . SER A 1 191 ? 16.221 1.736 -14.322 1.00 98.38 191 SER A C 1
ATOM 1568 O O . SER A 1 191 ? 15.086 2.213 -14.213 1.00 98.38 191 SER A O 1
ATOM 1570 N N . CYS A 1 192 ? 16.445 0.458 -14.638 1.00 98.50 192 CYS A N 1
ATOM 1571 C CA . CYS A 1 192 ? 15.373 -0.507 -14.848 1.00 98.50 192 CYS A CA 1
ATOM 1572 C C . CYS A 1 192 ? 15.905 -1.945 -14.777 1.00 98.50 192 CYS A C 1
ATOM 1574 O O . CYS A 1 192 ? 16.685 -2.382 -15.629 1.00 98.50 192 CYS A O 1
ATOM 1576 N N . TYR A 1 193 ? 15.461 -2.698 -13.773 1.00 98.50 193 TYR A N 1
ATOM 1577 C CA . TYR A 1 193 ? 15.925 -4.060 -13.518 1.00 98.50 193 TYR A CA 1
ATOM 1578 C C . TYR A 1 193 ? 14.743 -5.017 -13.421 1.00 98.50 193 TYR A C 1
ATOM 1580 O O . TYR A 1 193 ? 13.807 -4.799 -12.656 1.00 98.50 193 TYR A O 1
ATOM 1588 N N . PHE A 1 194 ? 14.781 -6.104 -14.179 1.00 98.56 194 PHE A N 1
ATOM 1589 C CA . PHE A 1 194 ? 13.681 -7.049 -14.267 1.00 98.56 194 PHE A CA 1
ATOM 1590 C C . PHE A 1 194 ? 13.995 -8.334 -13.501 1.00 98.56 194 PHE A C 1
ATOM 1592 O O . PHE A 1 194 ? 14.768 -9.177 -13.959 1.00 98.56 194 PHE A O 1
ATOM 1599 N N . LEU A 1 195 ? 13.397 -8.463 -12.316 1.00 98.44 195 LEU A N 1
ATOM 1600 C CA . LEU A 1 195 ? 13.516 -9.619 -11.433 1.00 98.44 195 LEU A CA 1
ATOM 1601 C C . LEU A 1 195 ? 12.465 -10.667 -11.798 1.00 98.44 195 LEU A C 1
ATOM 1603 O O . LEU A 1 195 ? 11.267 -10.383 -11.863 1.00 98.44 195 LEU A O 1
ATOM 1607 N N . GLN A 1 196 ? 12.916 -11.896 -12.008 1.00 97.12 196 GLN A N 1
ATOM 1608 C CA . GLN A 1 196 ? 12.097 -12.989 -12.506 1.00 97.12 196 GLN A CA 1
ATOM 1609 C C . GLN A 1 196 ? 12.301 -14.236 -11.650 1.00 97.12 196 GLN A C 1
ATOM 1611 O O . GLN A 1 196 ? 13.423 -14.578 -11.270 1.00 97.12 196 GLN A O 1
ATOM 1616 N N . THR A 1 197 ? 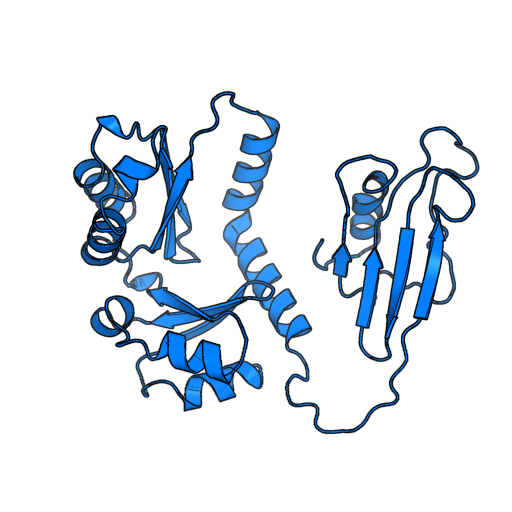11.202 -14.934 -11.407 1.00 94.38 197 THR A N 1
ATOM 1617 C CA . THR A 1 197 ? 11.148 -16.291 -10.862 1.00 94.38 197 THR A CA 1
ATOM 1618 C C . THR A 1 197 ? 10.193 -17.115 -11.739 1.00 94.38 197 THR A C 1
ATOM 1620 O O . THR A 1 197 ? 9.500 -16.543 -12.592 1.00 94.38 197 THR A O 1
ATOM 1623 N N . PRO A 1 198 ? 10.081 -18.441 -11.544 1.00 91.25 198 PRO A N 1
ATOM 1624 C CA . PRO A 1 198 ? 9.063 -19.234 -12.234 1.00 91.25 198 PRO A CA 1
ATOM 1625 C C . PRO A 1 198 ? 7.630 -18.709 -12.036 1.00 91.25 198 PRO A C 1
ATOM 1627 O O . PRO A 1 198 ? 6.765 -18.928 -12.884 1.00 91.25 198 PRO A O 1
ATOM 1630 N N . GLU A 1 199 ? 7.361 -18.031 -10.914 1.00 89.94 199 GLU A N 1
ATOM 1631 C CA . GLU A 1 199 ? 6.015 -17.596 -10.534 1.00 89.94 199 GLU A CA 1
ATOM 1632 C C . GLU A 1 199 ? 5.778 -16.095 -10.700 1.00 89.94 199 GLU A C 1
ATOM 1634 O O . GLU A 1 199 ? 4.638 -15.700 -10.942 1.00 89.94 199 GLU A O 1
ATOM 1639 N N . SER A 1 200 ? 6.831 -15.281 -10.603 1.00 93.31 200 SER A N 1
ATOM 1640 C CA . SER A 1 200 ? 6.701 -13.835 -10.435 1.00 93.31 200 SER A CA 1
ATOM 1641 C C . SER A 1 200 ? 7.648 -13.047 -11.332 1.00 93.31 200 SER A C 1
ATOM 1643 O O . SER A 1 200 ? 8.766 -13.462 -11.633 1.00 93.31 200 SER A O 1
ATOM 1645 N N . ARG A 1 201 ? 7.191 -11.866 -11.732 1.00 96.81 201 ARG A N 1
ATOM 1646 C CA . ARG A 1 201 ? 7.876 -10.900 -12.590 1.00 96.81 201 ARG A CA 1
ATOM 1647 C C . ARG A 1 201 ? 7.732 -9.525 -11.946 1.00 96.81 201 ARG A C 1
ATOM 1649 O O . ARG A 1 201 ? 6.625 -8.994 -11.869 1.00 96.81 201 ARG A O 1
ATOM 1656 N N . VAL A 1 202 ? 8.832 -8.946 -11.479 1.00 98.25 202 VAL A N 1
ATOM 1657 C CA . VAL A 1 202 ? 8.850 -7.653 -10.780 1.00 98.25 202 VAL A CA 1
ATOM 1658 C C . VAL A 1 202 ? 9.849 -6.724 -11.452 1.00 98.25 202 VAL A C 1
ATOM 1660 O O . VAL A 1 202 ? 10.974 -7.122 -11.744 1.00 98.25 202 VAL A O 1
ATOM 1663 N N . LEU A 1 203 ? 9.438 -5.484 -11.693 1.00 98.56 203 LEU A N 1
ATOM 1664 C CA . LEU A 1 203 ? 10.295 -4.450 -12.258 1.00 98.56 203 LEU A CA 1
ATOM 1665 C C . LEU A 1 203 ? 10.787 -3.555 -11.124 1.00 98.56 203 LEU A C 1
ATOM 1667 O O . LEU A 1 203 ? 9.978 -3.009 -10.380 1.00 98.56 203 LEU A O 1
ATOM 1671 N N . LEU A 1 204 ? 12.097 -3.431 -10.973 1.00 98.69 204 LEU A N 1
ATOM 1672 C CA . LEU A 1 204 ? 12.743 -2.532 -10.027 1.00 98.69 204 LEU A CA 1
ATOM 1673 C C . LEU A 1 204 ? 13.177 -1.294 -10.807 1.00 98.69 204 LEU A C 1
ATOM 1675 O O . LEU A 1 204 ? 14.045 -1.388 -11.673 1.00 98.69 204 LEU A O 1
ATOM 1679 N N . ASP A 1 205 ? 12.557 -0.163 -10.497 1.00 98.56 205 ASP A N 1
ATOM 1680 C CA . ASP A 1 205 ? 12.665 1.107 -11.206 1.00 98.56 205 ASP A CA 1
ATOM 1681 C C . ASP A 1 205 ? 12.254 1.047 -12.690 1.00 98.56 205 ASP A C 1
ATOM 1683 O O . ASP A 1 205 ? 12.223 0.010 -13.356 1.00 98.56 205 ASP A O 1
ATOM 1687 N N . CYS A 1 206 ? 11.857 2.200 -13.215 1.00 98.38 206 CYS A N 1
ATOM 1688 C CA . CYS A 1 206 ? 11.597 2.412 -14.632 1.00 98.38 206 CYS A CA 1
ATOM 1689 C C . CYS A 1 206 ? 11.811 3.899 -14.918 1.00 98.38 206 CYS A C 1
ATOM 1691 O O . CYS A 1 206 ? 10.874 4.704 -14.913 1.00 98.38 206 CYS A O 1
ATOM 1693 N N . GLY A 1 207 ? 13.080 4.271 -15.046 1.00 98.12 207 GLY A N 1
ATOM 1694 C CA . GLY A 1 207 ? 13.505 5.652 -15.210 1.00 98.12 207 GLY A CA 1
ATOM 1695 C C . GLY A 1 207 ? 13.681 6.110 -16.650 1.00 98.12 207 GLY A C 1
ATOM 1696 O O . GLY A 1 207 ? 13.491 5.346 -17.595 1.00 98.12 207 GLY A O 1
ATOM 1697 N N . ILE A 1 208 ? 14.112 7.362 -16.787 1.00 97.50 208 ILE A N 1
ATOM 1698 C CA . ILE A 1 208 ? 14.571 7.970 -18.042 1.00 97.50 208 ILE A CA 1
ATOM 1699 C C . ILE A 1 208 ? 15.997 8.502 -17.880 1.00 97.50 208 ILE A C 1
ATOM 1701 O O . ILE A 1 208 ? 16.367 8.980 -16.812 1.00 97.50 208 ILE A O 1
ATOM 1705 N N . ASP A 1 209 ? 16.818 8.419 -18.913 1.00 96.56 209 ASP A N 1
ATOM 1706 C CA . ASP A 1 209 ? 18.054 9.191 -18.977 1.00 96.56 209 ASP A CA 1
ATOM 1707 C C . ASP A 1 209 ? 17.706 10.603 -19.466 1.00 96.56 209 ASP A C 1
ATOM 1709 O O . ASP A 1 209 ? 17.153 10.788 -20.546 1.00 96.56 209 ASP A O 1
ATOM 1713 N N . VAL A 1 210 ? 17.950 11.596 -18.611 1.00 92.69 210 VAL A N 1
ATOM 1714 C CA . VAL A 1 210 ? 17.656 13.009 -18.894 1.00 92.69 210 VAL A CA 1
ATOM 1715 C C . VAL A 1 210 ? 18.799 13.710 -19.626 1.00 92.69 210 VAL A C 1
ATOM 1717 O O . VAL A 1 210 ? 18.618 14.835 -20.083 1.00 92.69 210 VAL A O 1
ATOM 1720 N N . ALA A 1 211 ? 19.977 13.085 -19.691 1.00 90.94 211 ALA A N 1
ATOM 1721 C CA . ALA A 1 211 ? 21.173 13.659 -20.293 1.00 90.94 211 ALA A CA 1
ATOM 1722 C C . 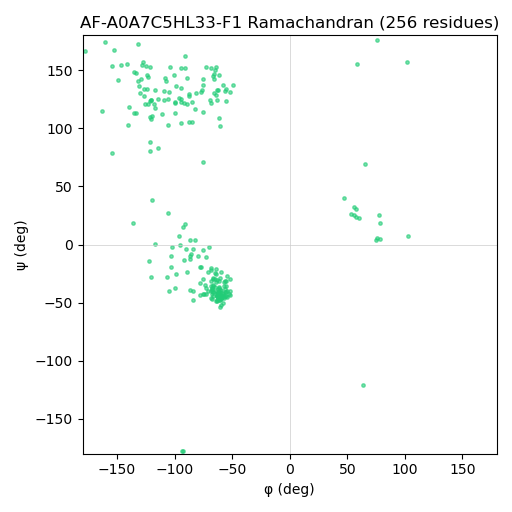ALA A 1 211 ? 21.405 13.163 -21.727 1.00 90.94 211 ALA A C 1
ATOM 1724 O O . ALA A 1 211 ? 22.053 13.859 -22.506 1.00 90.94 211 ALA A O 1
ATOM 1725 N N . ASN A 1 212 ? 20.890 11.982 -22.075 1.00 87.81 212 ASN A N 1
ATOM 1726 C CA . ASN A 1 212 ? 21.050 11.381 -23.395 1.00 87.81 212 ASN A CA 1
ATOM 1727 C C . ASN A 1 212 ? 19.689 11.125 -24.056 1.00 87.81 212 ASN A C 1
ATOM 1729 O O . ASN A 1 212 ? 18.957 10.230 -23.645 1.00 87.81 212 ASN A O 1
ATOM 1733 N N . GLU A 1 213 ? 19.366 11.893 -25.099 1.00 85.50 213 GLU A N 1
ATOM 1734 C CA . GLU A 1 213 ? 18.091 11.773 -25.819 1.00 85.50 213 GLU A CA 1
ATOM 1735 C C . GLU A 1 213 ? 18.021 10.545 -26.743 1.00 85.50 213 GLU A C 1
ATOM 1737 O O . GLU A 1 213 ? 16.938 9.995 -26.938 1.00 85.50 213 GLU A O 1
ATOM 1742 N N . GLU A 1 214 ? 19.152 10.086 -27.289 1.00 85.56 214 GLU A N 1
ATOM 1743 C CA . GLU A 1 214 ? 19.183 8.965 -28.242 1.00 85.56 214 GLU A CA 1
ATOM 1744 C C . GLU A 1 214 ? 18.949 7.617 -27.546 1.00 85.56 214 GLU A C 1
ATOM 1746 O O . GLU A 1 214 ? 18.278 6.736 -28.083 1.00 85.56 214 GLU A O 1
ATOM 1751 N N . GLU A 1 215 ? 19.447 7.476 -26.316 1.00 88.81 215 GLU A N 1
ATOM 1752 C CA . GLU A 1 215 ? 19.306 6.276 -25.485 1.00 88.81 215 GLU A CA 1
ATOM 1753 C C . GLU A 1 215 ? 18.561 6.562 -24.170 1.00 88.81 215 GLU A C 1
ATOM 1755 O O . GLU A 1 215 ? 18.870 6.010 -23.111 1.00 88.81 215 GLU A O 1
ATOM 1760 N N . ALA A 1 216 ? 17.538 7.416 -24.244 1.00 95.00 216 ALA A N 1
ATOM 1761 C CA . ALA A 1 216 ? 16.819 7.935 -23.080 1.00 95.00 216 ALA A CA 1
ATOM 1762 C C . ALA A 1 216 ? 16.056 6.875 -22.264 1.00 95.00 216 ALA A C 1
ATOM 1764 O O . ALA A 1 216 ? 15.697 7.111 -21.108 1.00 95.00 216 ALA A O 1
ATOM 1765 N N . TYR A 1 217 ? 15.746 5.717 -22.852 1.00 97.31 217 TYR A N 1
ATOM 1766 C CA . TYR A 1 217 ? 14.774 4.772 -22.298 1.00 97.31 217 TYR A CA 1
ATOM 1767 C C . TYR A 1 217 ? 15.374 3.383 -22.029 1.00 97.31 217 TYR A C 1
ATOM 1769 O O . TYR A 1 217 ? 16.334 2.986 -22.697 1.00 97.31 217 TYR A O 1
ATOM 1777 N N . PRO A 1 218 ? 14.822 2.626 -21.060 1.00 97.38 218 PRO A N 1
ATOM 1778 C CA . PRO A 1 218 ? 15.126 1.213 -20.876 1.00 97.38 218 PRO A CA 1
ATOM 1779 C C . PRO A 1 218 ? 14.679 0.360 -22.068 1.00 97.38 218 PRO A C 1
ATOM 1781 O O . PRO A 1 218 ? 13.678 0.670 -22.717 1.00 97.38 218 PRO A O 1
ATOM 1784 N N . TYR A 1 219 ? 15.358 -0.768 -22.271 1.00 96.50 219 TYR A N 1
ATOM 1785 C CA . TYR A 1 219 ? 15.072 -1.750 -23.323 1.00 96.50 219 TYR A CA 1
ATOM 1786 C C . TYR A 1 219 ? 13.829 -2.601 -22.993 1.00 96.50 219 TYR A C 1
ATOM 1788 O O . TYR A 1 219 ? 13.920 -3.782 -22.650 1.00 96.50 219 TYR A O 1
ATOM 1796 N N . LEU A 1 220 ? 12.639 -1.996 -23.047 1.00 95.94 220 LEU A N 1
ATOM 1797 C CA . LEU A 1 220 ? 11.357 -2.668 -22.774 1.00 95.94 220 LEU A CA 1
ATOM 1798 C C . LEU A 1 220 ? 10.892 -3.587 -23.921 1.00 95.94 220 LEU A C 1
ATOM 1800 O O . LEU A 1 220 ? 9.879 -4.272 -23.796 1.00 95.94 220 LEU A O 1
ATOM 1804 N N . GLU A 1 221 ? 11.611 -3.606 -25.035 1.00 94.19 221 GLU A N 1
ATOM 1805 C CA . GLU A 1 221 ? 11.443 -4.519 -26.164 1.00 94.19 221 GLU A CA 1
ATOM 1806 C C . GLU A 1 221 ? 12.155 -5.867 -25.972 1.00 94.19 221 GLU A C 1
ATOM 1808 O O . GLU A 1 221 ? 12.023 -6.750 -26.823 1.00 94.19 221 GLU A O 1
ATOM 1813 N N . ALA A 1 222 ? 12.897 -6.040 -24.871 1.00 95.75 222 ALA A N 1
ATOM 1814 C CA . ALA A 1 222 ? 13.566 -7.293 -24.543 1.00 95.75 222 ALA A CA 1
ATOM 1815 C C . ALA A 1 222 ? 12.574 -8.482 -24.606 1.00 95.75 222 ALA A C 1
ATOM 1817 O O . ALA A 1 222 ? 11.490 -8.392 -24.019 1.00 95.75 222 ALA A O 1
ATOM 1818 N N . PRO A 1 223 ? 12.905 -9.604 -25.281 1.00 95.38 223 PRO A N 1
ATOM 1819 C CA . PRO A 1 223 ? 11.965 -10.707 -25.524 1.00 95.38 223 PRO A CA 1
ATOM 1820 C C . PRO A 1 223 ? 11.319 -11.295 -24.262 1.00 95.38 223 PRO A C 1
ATOM 1822 O O . PRO A 1 223 ? 10.187 -11.787 -24.291 1.00 95.38 223 PRO A O 1
ATOM 1825 N N . GLU A 1 224 ? 12.042 -11.272 -23.145 1.00 93.19 224 GLU A N 1
ATOM 1826 C CA . GLU A 1 224 ? 11.579 -11.755 -21.852 1.00 93.19 224 GLU A CA 1
ATOM 1827 C C . GLU A 1 224 ? 10.616 -10.795 -21.141 1.00 93.19 224 GLU A C 1
ATOM 1829 O O . GLU A 1 224 ? 9.905 -11.226 -20.227 1.00 93.19 224 GLU A O 1
ATOM 1834 N N . PHE A 1 225 ? 10.585 -9.514 -21.521 1.00 96.75 225 PHE A N 1
ATOM 1835 C CA . PHE A 1 225 ? 9.784 -8.496 -20.858 1.00 96.75 225 PHE A CA 1
ATOM 1836 C C . PHE A 1 225 ? 8.411 -8.356 -21.513 1.00 96.75 225 PHE A C 1
ATOM 1838 O O . PHE A 1 225 ? 8.256 -8.042 -22.690 1.00 96.75 225 PHE A O 1
ATOM 1845 N N . LYS A 1 226 ? 7.366 -8.554 -20.707 1.00 95.94 226 LYS A N 1
ATOM 1846 C CA . LYS A 1 226 ? 5.978 -8.379 -21.132 1.00 95.94 226 LYS A CA 1
ATOM 1847 C C . LYS A 1 226 ? 5.207 -7.614 -20.074 1.00 95.94 226 LYS A C 1
ATOM 1849 O O . LYS A 1 226 ? 4.908 -8.140 -19.004 1.00 95.94 226 LYS A O 1
ATOM 1854 N N . ILE A 1 227 ? 4.789 -6.398 -20.421 1.00 95.81 227 ILE A N 1
ATOM 1855 C CA . ILE A 1 227 ? 4.077 -5.472 -19.525 1.00 95.81 227 ILE A CA 1
ATOM 1856 C C . ILE A 1 227 ? 2.851 -6.122 -18.862 1.00 95.81 227 ILE A C 1
ATOM 1858 O O . ILE A 1 227 ? 2.591 -5.915 -17.678 1.00 95.81 227 ILE A O 1
ATOM 1862 N N . LYS A 1 228 ? 2.094 -6.935 -19.612 1.00 93.06 228 LYS A N 1
ATOM 1863 C CA . LYS A 1 228 ? 0.877 -7.598 -19.111 1.00 93.06 228 LYS A CA 1
ATOM 1864 C C . LYS A 1 228 ? 1.155 -8.718 -18.106 1.00 93.06 228 LYS A C 1
ATOM 1866 O O . LYS A 1 228 ? 0.269 -9.047 -17.324 1.00 93.06 228 LYS A O 1
ATOM 1871 N N . GLU A 1 229 ? 2.350 -9.306 -18.134 1.00 94.12 229 GLU A N 1
ATOM 1872 C CA . GLU A 1 229 ? 2.738 -10.376 -17.210 1.00 94.12 229 GLU A CA 1
ATOM 1873 C C . GLU A 1 229 ? 3.323 -9.825 -15.902 1.00 94.12 229 GLU A C 1
ATOM 1875 O O . GLU A 1 229 ? 3.488 -10.576 -14.946 1.00 94.12 229 GLU A O 1
ATOM 1880 N N . LEU A 1 230 ? 3.597 -8.519 -15.820 1.00 96.56 230 LEU A N 1
ATOM 1881 C CA . LEU A 1 230 ? 4.229 -7.905 -14.658 1.00 96.56 230 LEU A CA 1
ATOM 1882 C C . LEU A 1 230 ? 3.332 -7.974 -13.410 1.00 96.56 230 LEU A C 1
ATOM 1884 O O . LEU A 1 230 ? 2.144 -7.632 -13.467 1.00 96.56 230 LEU A O 1
ATOM 1888 N N . ASP A 1 231 ? 3.888 -8.435 -12.289 1.00 96.50 231 ASP A N 1
ATOM 1889 C CA . ASP A 1 231 ? 3.201 -8.551 -10.996 1.00 96.50 231 ASP A CA 1
ATOM 1890 C C . ASP A 1 231 ? 3.260 -7.265 -10.183 1.00 96.50 231 ASP A C 1
ATOM 1892 O O . ASP A 1 231 ? 2.268 -6.904 -9.549 1.00 96.50 231 ASP A O 1
ATOM 1896 N N . ALA A 1 232 ? 4.404 -6.583 -10.211 1.00 98.00 232 ALA A N 1
ATOM 1897 C CA . ALA A 1 232 ? 4.632 -5.336 -9.499 1.00 98.00 232 ALA A CA 1
ATOM 1898 C C . ALA A 1 232 ? 5.724 -4.502 -10.180 1.00 98.00 232 ALA A C 1
ATOM 1900 O O . ALA A 1 232 ? 6.635 -5.041 -10.815 1.00 98.00 232 ALA A O 1
ATOM 1901 N N . VAL A 1 233 ? 5.649 -3.191 -9.985 1.00 98.62 233 VAL A N 1
ATOM 1902 C CA . VAL A 1 233 ? 6.774 -2.268 -10.150 1.00 98.62 233 VAL A CA 1
ATOM 1903 C C . VAL A 1 233 ? 7.180 -1.830 -8.746 1.00 98.62 233 VAL A C 1
ATOM 1905 O O . VAL A 1 233 ? 6.316 -1.677 -7.892 1.00 98.62 233 VAL A O 1
ATOM 1908 N N . ILE A 1 234 ? 8.467 -1.654 -8.489 1.00 98.69 234 ILE A N 1
ATOM 1909 C CA . ILE A 1 234 ? 8.984 -1.089 -7.244 1.00 98.69 234 ILE A CA 1
ATOM 1910 C C . ILE A 1 234 ? 9.822 0.115 -7.630 1.00 98.69 234 ILE A C 1
ATOM 1912 O O . ILE A 1 234 ? 10.783 -0.036 -8.375 1.00 98.69 234 ILE A O 1
ATOM 1916 N N . VAL A 1 235 ? 9.468 1.292 -7.123 1.00 98.62 235 VAL A N 1
ATOM 1917 C CA . VAL A 1 235 ? 10.258 2.513 -7.313 1.00 98.62 235 VAL A CA 1
ATOM 1918 C C . VAL A 1 235 ? 11.093 2.757 -6.063 1.00 98.62 235 VAL A C 1
ATOM 1920 O O . VAL A 1 235 ? 10.551 2.878 -4.964 1.00 98.62 235 VAL A O 1
ATOM 1923 N N . SER A 1 236 ? 12.409 2.829 -6.227 1.00 98.19 236 SER A N 1
ATOM 1924 C CA . SER A 1 236 ? 13.363 3.027 -5.139 1.00 98.19 236 SER A CA 1
ATOM 1925 C C . SER A 1 236 ? 13.254 4.427 -4.532 1.00 98.19 236 SER A C 1
ATOM 1927 O O . SER A 1 236 ? 13.213 4.570 -3.310 1.00 98.19 236 SER A O 1
ATOM 1929 N N . HIS A 1 237 ? 13.180 5.460 -5.374 1.00 98.25 237 HIS A N 1
ATOM 1930 C CA . HIS A 1 237 ? 13.016 6.855 -4.972 1.00 98.25 237 HIS A CA 1
ATOM 1931 C C . HIS A 1 237 ? 12.486 7.725 -6.123 1.00 98.25 237 HIS A C 1
ATOM 1933 O O . HIS A 1 237 ? 12.328 7.276 -7.254 1.00 98.25 237 HIS A O 1
ATOM 1939 N N . ALA A 1 238 ? 12.181 8.989 -5.825 1.00 98.00 238 ALA A N 1
ATOM 1940 C CA . ALA A 1 238 ? 11.404 9.863 -6.705 1.00 98.00 238 ALA A CA 1
ATOM 1941 C C . ALA A 1 238 ? 12.191 10.544 -7.843 1.00 98.00 238 ALA A C 1
ATOM 1943 O O . ALA A 1 238 ? 11.611 11.363 -8.554 1.00 98.00 238 ALA A O 1
ATOM 1944 N N . HIS A 1 239 ? 13.485 10.263 -8.027 1.00 98.06 239 HIS A N 1
ATOM 1945 C CA . HIS A 1 239 ? 14.221 10.860 -9.144 1.00 98.06 239 HIS A CA 1
ATOM 1946 C C . HIS A 1 239 ? 13.742 10.306 -10.496 1.00 98.06 239 HIS A C 1
ATOM 1948 O O . HIS A 1 239 ? 13.225 9.187 -10.598 1.00 98.06 239 HIS A O 1
ATOM 1954 N N . LEU A 1 240 ? 13.869 11.117 -11.550 1.00 97.81 240 LEU A N 1
ATOM 1955 C CA . LEU A 1 240 ? 13.342 10.796 -12.882 1.00 97.81 240 LEU A CA 1
ATOM 1956 C C . LEU A 1 240 ? 14.080 9.628 -13.541 1.00 97.81 240 LEU A C 1
ATOM 1958 O O . LEU A 1 240 ? 13.460 8.820 -14.230 1.00 97.81 240 LEU A O 1
ATOM 1962 N N . ASP A 1 241 ? 15.363 9.468 -13.254 1.00 97.62 241 ASP A N 1
ATOM 1963 C CA . ASP A 1 241 ? 16.183 8.343 -13.695 1.00 97.62 241 ASP A CA 1
ATOM 1964 C C . ASP A 1 241 ? 15.841 7.009 -13.027 1.00 97.62 241 ASP A C 1
ATOM 1966 O O . ASP A 1 241 ? 16.363 5.977 -13.446 1.00 97.62 241 ASP A O 1
ATOM 1970 N N . HIS A 1 242 ? 14.887 7.005 -12.089 1.00 98.38 242 HIS A N 1
ATOM 1971 C CA . HIS A 1 242 ? 14.313 5.805 -11.473 1.00 98.38 242 HIS A CA 1
ATOM 1972 C C . HIS A 1 242 ? 12.794 5.675 -11.671 1.00 98.38 242 HIS A C 1
ATOM 1974 O O . HIS A 1 242 ? 12.266 4.566 -11.712 1.00 98.38 242 HIS A O 1
ATOM 1980 N N . SER A 1 243 ? 12.073 6.790 -11.813 1.00 98.31 243 SER A N 1
ATOM 1981 C CA . SER A 1 243 ? 10.599 6.805 -11.804 1.00 98.31 243 SER A CA 1
ATOM 1982 C C . SER A 1 243 ? 9.950 7.388 -13.062 1.00 98.31 243 SER A C 1
ATOM 1984 O O . SER A 1 243 ? 8.749 7.207 -13.276 1.00 98.31 243 SER A O 1
ATOM 1986 N N . GLY A 1 244 ? 10.723 8.081 -13.903 1.00 97.56 244 GLY A N 1
ATOM 1987 C CA . GLY A 1 244 ? 10.206 8.935 -14.972 1.00 97.56 244 GLY A CA 1
ATOM 1988 C C . GLY A 1 244 ? 9.422 8.201 -16.060 1.00 97.56 244 GLY A C 1
ATOM 1989 O O . GLY A 1 244 ? 8.536 8.796 -16.672 1.00 97.56 244 GLY A O 1
ATOM 1990 N N . LEU A 1 245 ? 9.685 6.908 -16.273 1.00 97.69 245 LEU A N 1
ATOM 1991 C CA . LEU A 1 245 ? 9.028 6.102 -17.302 1.00 97.69 245 LEU A CA 1
ATOM 1992 C C . LEU A 1 245 ? 7.930 5.179 -16.747 1.00 97.69 245 LEU A C 1
ATOM 1994 O O . LEU A 1 245 ? 7.197 4.561 -17.517 1.00 97.69 245 LEU A O 1
ATOM 1998 N N . VAL A 1 246 ? 7.699 5.141 -15.431 1.00 98.38 246 VAL A N 1
ATOM 1999 C CA . VAL A 1 246 ? 6.593 4.366 -14.831 1.00 98.38 246 VAL A CA 1
ATOM 2000 C C . VAL A 1 246 ? 5.223 4.686 -15.465 1.00 98.38 246 VAL A C 1
ATOM 2002 O O . VAL A 1 246 ? 4.483 3.745 -15.774 1.00 98.38 246 VAL A O 1
ATOM 2005 N N . PRO A 1 247 ? 4.850 5.956 -15.745 1.00 98.12 247 PRO A N 1
ATOM 2006 C CA . PRO A 1 247 ? 3.583 6.266 -16.415 1.00 98.12 247 PRO A CA 1
ATOM 2007 C C . PRO A 1 247 ? 3.447 5.641 -17.813 1.00 98.12 247 PRO A C 1
ATOM 2009 O O . PRO A 1 247 ? 2.334 5.321 -18.240 1.00 98.12 247 PRO A O 1
ATOM 2012 N N . TYR A 1 248 ? 4.562 5.416 -18.518 1.00 96.88 248 TYR A N 1
ATOM 2013 C CA . TYR A 1 248 ? 4.578 4.747 -19.819 1.00 96.88 248 TYR A CA 1
ATOM 2014 C C . TYR A 1 248 ? 4.061 3.310 -19.703 1.00 96.88 248 TYR A C 1
ATOM 2016 O O . TYR A 1 248 ? 3.234 2.886 -20.508 1.00 96.88 248 TYR A O 1
ATOM 2024 N N . LEU A 1 249 ? 4.436 2.584 -18.645 1.00 97.94 249 LEU A N 1
ATOM 2025 C CA . LEU A 1 249 ? 3.934 1.227 -18.402 1.00 97.94 249 LEU A CA 1
ATOM 2026 C C . LEU A 1 249 ? 2.399 1.209 -18.350 1.00 97.94 249 LEU A C 1
ATOM 2028 O O . LEU A 1 249 ? 1.760 0.369 -18.988 1.00 97.94 249 LEU A O 1
ATOM 2032 N N . PHE A 1 250 ? 1.784 2.174 -17.656 1.00 97.56 250 PHE A N 1
ATOM 2033 C CA . PHE A 1 250 ? 0.325 2.307 -17.602 1.00 97.56 250 PHE A CA 1
ATOM 2034 C C . PHE A 1 250 ? -0.280 2.674 -18.958 1.00 97.56 250 PHE A C 1
ATOM 2036 O O . PHE A 1 250 ? -1.307 2.098 -19.338 1.00 97.56 250 PHE A O 1
ATOM 2043 N N . LYS A 1 251 ? 0.356 3.572 -19.719 1.00 97.12 251 LYS A N 1
ATOM 2044 C CA . LYS A 1 251 ? -0.067 3.905 -21.089 1.00 97.12 251 LYS A CA 1
ATOM 2045 C C . LYS A 1 251 ? -0.119 2.656 -21.979 1.00 97.12 251 LYS A C 1
ATOM 2047 O O . LYS A 1 251 ? -1.080 2.492 -22.725 1.00 97.12 251 LYS A O 1
ATOM 2052 N N . PHE A 1 252 ? 0.834 1.738 -21.821 1.00 96.00 252 PHE A N 1
ATOM 2053 C CA . PHE A 1 252 ? 0.941 0.493 -22.596 1.00 96.00 252 PHE A CA 1
ATOM 2054 C C . PHE A 1 252 ? 0.259 -0.729 -21.958 1.00 96.00 252 PHE A C 1
ATOM 2056 O O . PHE A 1 252 ? 0.439 -1.864 -22.398 1.00 96.00 252 PHE A O 1
ATOM 2063 N N . GLY A 1 253 ? -0.601 -0.507 -20.961 1.00 95.44 253 GLY A N 1
ATOM 2064 C CA . GLY A 1 253 ? -1.528 -1.530 -20.474 1.00 95.44 253 GLY A CA 1
ATOM 2065 C C . GLY A 1 253 ? -1.140 -2.206 -19.161 1.00 95.44 253 GLY A C 1
ATOM 2066 O O . GLY A 1 253 ? -1.849 -3.122 -18.745 1.00 95.44 253 GLY A O 1
ATOM 2067 N N . TYR A 1 254 ? -0.095 -1.748 -18.467 1.00 97.31 254 TYR A N 1
ATOM 2068 C CA . TYR A 1 254 ? 0.143 -2.157 -17.083 1.00 97.31 254 TYR A CA 1
ATOM 2069 C C . TYR A 1 254 ? -1.019 -1.711 -16.193 1.00 97.31 254 TYR A C 1
ATOM 2071 O O . TYR A 1 254 ? -1.488 -0.573 -16.274 1.00 97.31 254 TYR A O 1
ATOM 2079 N N . ARG A 1 255 ? -1.516 -2.613 -15.349 1.00 95.50 255 ARG A N 1
ATOM 2080 C CA . ARG A 1 255 ? -2.625 -2.352 -14.415 1.00 95.50 255 ARG A CA 1
ATOM 2081 C C . ARG A 1 255 ? -2.345 -2.921 -13.022 1.00 95.50 255 ARG A C 1
ATOM 2083 O O . ARG A 1 255 ? -3.287 -3.154 -12.271 1.00 95.50 255 ARG A O 1
ATOM 2090 N N . GLY A 1 256 ? -1.081 -3.203 -12.709 1.00 96.06 256 GLY A N 1
ATOM 2091 C CA . GLY A 1 256 ? -0.654 -3.718 -11.409 1.00 96.06 256 GLY A CA 1
ATOM 2092 C C . GLY A 1 256 ? -0.232 -2.611 -10.430 1.00 96.06 256 GLY A C 1
ATOM 2093 O O . GLY A 1 256 ? -0.354 -1.425 -10.745 1.00 96.06 256 GLY A O 1
ATOM 2094 N N . PRO A 1 257 ? 0.228 -2.990 -9.227 1.00 97.44 257 PRO A N 1
ATOM 2095 C CA . PRO A 1 257 ? 0.735 -2.067 -8.213 1.00 97.44 257 PRO A CA 1
ATOM 2096 C C . PRO A 1 257 ? 2.107 -1.472 -8.557 1.00 97.44 257 PRO A C 1
ATOM 2098 O O . PRO A 1 257 ? 2.913 -2.087 -9.255 1.00 97.44 257 PRO A O 1
ATOM 2101 N N . VAL A 1 258 ? 2.353 -0.279 -8.020 1.00 97.56 258 VAL A N 1
ATOM 2102 C CA . VAL A 1 258 ? 3.661 0.386 -7.941 1.00 97.56 258 VAL A CA 1
ATOM 2103 C C . VAL A 1 258 ? 3.958 0.628 -6.468 1.00 97.56 258 VAL A C 1
ATOM 2105 O O . VAL A 1 258 ? 2.974 0.938 -5.750 1.00 97.56 258 VAL A O 1
#

Secondary structure (DSSP, 8-state):
--HHHHHHHHTSPTTS--EEEEETTEEEEEES-HHHHH--TTHHHHHHHHH-S-EEEEE-GGGSPPHHHHHHHHHHHS-GGG-EEEEEEEGGGTEEEEEES-HHHHH-GGGHHHHHHHHHH--EEEEEEPPSS--HHHHHHHHHHHHTHHHHHHHHHHHHHHHTTTTT--S------EEEEEE-SSSSS--EEEEE-SS-EEEE-----SS-STT-S--TT-TT--GGG--EEE--SS-HHHHTTHHHHHHTT--S--